Protein AF-A0A9P9JV56-F1 (afdb_monomer_lite)

Radius of gyration: 34.18 Å; chains: 1; bounding box: 99×100×94 Å

Organism: Fusarium solani (NCBI:txid169388)

Foldseek 3Di:
DDDDDDDDDDDDDDDDDDDDPPPPPPPDPPDDDPDDDPDPPDFKKWFAPPDQDQDQDQDDPPRDRDSPPPDGRMAGVQLVLLQLVQFDPEDPPDPFHFDPCPVVPPFPADPRKTKFQGDGPHNHYDDPVDDSAFKIKIHDPVCSVGIWMWGQDPPADQDPVRGGDTDTIDMGGGDPPDPPPPDPPDDPDDDDDDDDDDDDDDDDDDDDD

Secondary structure (DSSP, 8-state):
-----PPP----PPP------------------SSS----SSS-EEESSSS--------STT------TT--SEEEHHHHHHHHHTPPPP-SSSSSEE---TT----SSPSSPEEEE--TT--SPP-TTS---SEEEEEETTEEEEEEEEEE-SSSPBPTTSPBPEEEPEEE----TT-------------------------------

Structure (mmCIF, N/CA/C/O backbone):
data_AF-A0A9P9JV56-F1
#
_entry.id   AF-A0A9P9JV56-F1
#
loop_
_atom_site.group_PDB
_atom_site.id
_atom_site.type_symbol
_atom_site.label_atom_id
_atom_site.label_alt_id
_atom_site.label_comp_id
_atom_site.label_asym_id
_atom_site.label_entity_id
_atom_site.label_seq_id
_atom_site.pdbx_PDB_ins_code
_atom_site.Cartn_x
_atom_site.Cartn_y
_atom_site.Cartn_z
_atom_site.occupancy
_atom_site.B_iso_or_equiv
_atom_site.auth_seq_id
_atom_site.auth_comp_id
_atom_site.auth_asym_id
_atom_site.auth_atom_id
_atom_site.pdbx_PDB_model_num
ATOM 1 N N . MET A 1 1 ? -74.970 12.045 -37.339 1.00 51.75 1 MET A N 1
ATOM 2 C CA . MET A 1 1 ? -74.258 13.108 -36.599 1.00 51.75 1 MET A CA 1
ATOM 3 C C . MET A 1 1 ? -74.270 12.727 -35.131 1.00 51.75 1 MET A C 1
ATOM 5 O O . MET A 1 1 ? -75.333 12.754 -34.529 1.00 51.75 1 MET A O 1
ATOM 9 N N . ALA A 1 2 ? -73.138 12.266 -34.605 1.00 52.50 2 ALA A N 1
ATOM 10 C CA . ALA A 1 2 ? -72.971 11.893 -33.200 1.00 52.50 2 ALA A CA 1
ATOM 11 C C . ALA A 1 2 ? -71.979 12.877 -32.555 1.00 52.50 2 ALA A C 1
ATOM 13 O O . ALA A 1 2 ? -71.014 13.242 -33.231 1.00 52.50 2 ALA A O 1
ATOM 14 N N . PRO A 1 3 ? -72.210 13.344 -31.316 1.00 63.44 3 PRO A N 1
ATOM 15 C CA . PRO A 1 3 ? -71.320 14.302 -30.681 1.00 63.44 3 PRO A CA 1
ATOM 16 C C . PRO A 1 3 ? -70.018 13.644 -30.206 1.00 63.44 3 PRO A C 1
ATOM 18 O O . PRO A 1 3 ? -70.003 12.545 -29.653 1.00 63.44 3 PRO A O 1
ATOM 21 N N . GLU A 1 4 ? -68.934 14.366 -30.463 1.00 53.78 4 GLU A N 1
ATOM 22 C CA . GLU A 1 4 ? -67.541 14.071 -30.146 1.00 53.78 4 GLU A CA 1
ATOM 23 C C . GLU A 1 4 ? -67.324 14.093 -28.620 1.00 53.78 4 GLU A C 1
ATOM 25 O O . GLU A 1 4 ? -67.631 15.079 -27.948 1.00 53.78 4 GLU A O 1
ATOM 30 N N . ALA A 1 5 ? -66.843 12.984 -28.053 1.00 56.84 5 ALA A N 1
ATOM 31 C CA . ALA A 1 5 ? -66.604 12.849 -26.619 1.00 56.84 5 ALA A CA 1
ATOM 32 C C . ALA A 1 5 ? -65.197 13.347 -26.251 1.00 56.84 5 ALA A C 1
ATOM 34 O O . ALA A 1 5 ? -64.190 12.734 -26.602 1.00 56.84 5 ALA A O 1
ATOM 35 N N . THR A 1 6 ? -65.130 14.448 -25.506 1.00 68.31 6 THR A N 1
ATOM 36 C CA . THR A 1 6 ? -63.896 14.998 -24.930 1.00 68.31 6 THR A CA 1
ATOM 37 C C . THR A 1 6 ? -63.352 14.069 -23.834 1.00 68.31 6 THR A C 1
ATOM 39 O O . THR A 1 6 ? -64.083 13.781 -22.883 1.00 68.31 6 THR A O 1
ATOM 42 N N . PRO A 1 7 ? -62.084 13.614 -23.872 1.00 61.16 7 PRO A N 1
ATOM 43 C CA . PRO A 1 7 ? -61.536 12.830 -22.771 1.00 61.16 7 PRO A CA 1
ATOM 44 C C . PRO A 1 7 ? -61.226 13.708 -21.549 1.00 61.16 7 PRO A C 1
ATOM 46 O O . PRO A 1 7 ? -60.588 14.760 -21.639 1.00 61.16 7 PRO A O 1
ATOM 49 N N . ALA A 1 8 ? -61.675 13.234 -20.386 1.00 53.62 8 ALA A N 1
ATOM 50 C CA . ALA A 1 8 ? -61.454 13.834 -19.079 1.00 53.62 8 ALA A CA 1
ATOM 51 C C . ALA A 1 8 ? -59.960 13.851 -18.701 1.00 53.62 8 ALA A C 1
ATOM 53 O O . ALA A 1 8 ? -59.271 12.831 -18.753 1.00 53.62 8 ALA A O 1
ATOM 54 N N . ARG A 1 9 ? -59.458 15.017 -18.275 1.00 51.50 9 ARG A N 1
ATOM 55 C CA . ARG A 1 9 ? -58.117 15.171 -17.693 1.00 51.50 9 ARG A CA 1
ATOM 56 C C . ARG A 1 9 ? -58.124 14.683 -16.243 1.00 51.50 9 ARG A C 1
ATOM 58 O O . ARG A 1 9 ? -58.648 15.362 -15.365 1.00 51.50 9 ARG A O 1
ATOM 65 N N . PHE A 1 10 ? -57.500 13.538 -15.988 1.00 49.00 10 PHE A N 1
ATOM 66 C CA . PHE A 1 10 ? -57.166 13.093 -14.637 1.00 49.00 10 PHE A CA 1
ATOM 67 C C . PHE A 1 10 ? -55.923 13.845 -14.145 1.00 49.00 10 PHE A C 1
ATOM 69 O O . PHE A 1 10 ? -54.816 13.623 -14.634 1.00 49.00 10 PHE A O 1
ATOM 76 N N . TYR A 1 11 ? -56.100 14.743 -13.176 1.00 48.28 11 TYR A N 1
ATOM 77 C CA . TYR A 1 11 ? -54.985 15.308 -12.421 1.00 48.28 11 TYR A CA 1
ATOM 78 C C . TYR A 1 11 ? -54.566 14.302 -11.347 1.00 48.28 11 TYR A C 1
ATOM 80 O O . TYR A 1 11 ? -55.242 14.138 -10.334 1.00 48.28 11 TYR A O 1
ATOM 88 N N . VAL A 1 12 ? -53.447 13.617 -11.578 1.00 51.69 12 VAL A N 1
ATOM 89 C CA . VAL A 1 12 ? -52.761 12.836 -10.545 1.00 51.69 12 VAL A CA 1
ATOM 90 C C . VAL A 1 12 ? -52.098 13.828 -9.590 1.00 51.69 12 VAL A C 1
ATOM 92 O O . VAL A 1 12 ? -51.187 14.559 -9.978 1.00 51.69 12 VAL A O 1
ATOM 95 N N . GLN A 1 13 ? -52.577 13.881 -8.348 1.00 54.94 13 GLN A N 1
ATOM 96 C CA . GLN A 1 13 ? -51.884 14.586 -7.271 1.00 54.94 13 GLN A CA 1
ATOM 97 C C . GLN A 1 13 ? -50.527 13.904 -7.025 1.00 54.94 13 GLN A C 1
ATOM 99 O O . GLN A 1 13 ? -50.484 12.675 -6.922 1.00 54.94 13 GLN A O 1
ATOM 104 N N . PRO A 1 14 ? -49.409 14.643 -6.918 1.00 54.16 14 PRO A N 1
ATOM 105 C CA . PRO A 1 14 ? -48.157 14.043 -6.492 1.00 54.16 14 PRO A CA 1
ATOM 106 C C . PRO A 1 14 ? -48.260 13.616 -5.024 1.00 54.16 14 PRO A C 1
ATOM 108 O O . PRO A 1 14 ? -48.683 14.387 -4.162 1.00 54.16 14 PRO A O 1
ATOM 111 N N . ALA A 1 15 ? -47.859 12.375 -4.755 1.00 48.59 15 ALA A N 1
ATOM 112 C CA . ALA A 1 15 ? -47.743 11.829 -3.414 1.00 48.59 15 ALA A CA 1
ATOM 113 C C . ALA A 1 15 ? -46.782 12.685 -2.573 1.00 48.59 15 ALA A C 1
ATOM 115 O O . ALA A 1 15 ? -45.621 12.888 -2.933 1.00 48.59 15 ALA A O 1
ATOM 116 N N . VAL A 1 16 ? -47.287 13.180 -1.445 1.00 50.53 16 VAL A N 1
ATOM 117 C CA . VAL A 1 16 ? -46.504 13.840 -0.401 1.00 50.53 16 VAL A CA 1
ATOM 118 C C . VAL A 1 16 ? -45.564 12.795 0.202 1.00 50.53 16 VAL A C 1
ATOM 120 O O . VAL A 1 16 ? -46.011 11.816 0.796 1.00 50.53 16 VAL A O 1
ATOM 123 N N . ALA A 1 17 ? -44.258 12.974 0.007 1.00 53.31 17 ALA A N 1
ATOM 124 C CA . ALA A 1 17 ? -43.246 12.148 0.653 1.00 53.31 17 ALA A CA 1
ATOM 125 C C . ALA A 1 17 ? -43.284 12.376 2.178 1.00 53.31 17 ALA A C 1
ATOM 127 O O . ALA A 1 17 ? -43.410 13.526 2.606 1.00 53.31 17 ALA A O 1
ATOM 128 N N . PRO A 1 18 ? -43.156 11.329 3.013 1.00 52.12 18 PRO A N 1
ATOM 129 C CA . PRO A 1 18 ? -43.047 11.514 4.451 1.00 52.12 18 PRO A CA 1
ATOM 130 C C . PRO A 1 18 ? -41.735 12.229 4.788 1.00 52.12 18 PRO A C 1
ATOM 132 O O . PRO A 1 18 ? -40.662 11.855 4.307 1.00 52.12 18 PRO A O 1
ATOM 135 N N . GLU A 1 19 ? -41.841 13.267 5.618 1.00 40.19 19 GLU A N 1
ATOM 136 C CA . GLU A 1 19 ? -40.703 13.979 6.182 1.00 40.19 19 GLU A CA 1
ATOM 137 C C . GLU A 1 19 ? -39.751 12.991 6.862 1.00 40.19 19 GLU A C 1
ATOM 139 O O . GLU A 1 19 ? -40.081 12.343 7.856 1.00 40.19 19 GLU A O 1
ATOM 144 N N . ALA A 1 20 ? -38.540 12.876 6.321 1.00 42.91 20 ALA A N 1
ATOM 145 C CA . ALA A 1 20 ? -37.450 12.225 7.015 1.00 42.91 20 ALA A CA 1
ATOM 146 C C . ALA A 1 20 ? -37.068 13.106 8.208 1.00 42.91 20 ALA A C 1
ATOM 148 O O . ALA A 1 20 ? -36.431 14.150 8.050 1.00 42.91 20 ALA A O 1
ATOM 149 N N . THR A 1 21 ? -37.462 12.671 9.402 1.00 42.16 21 THR A N 1
ATOM 150 C CA . THR A 1 21 ? -37.018 13.195 10.690 1.00 42.16 21 THR A CA 1
ATOM 151 C C . THR A 1 21 ? -35.490 13.214 10.727 1.00 42.16 21 THR A C 1
ATOM 153 O O . THR A 1 21 ? -34.830 12.225 11.044 1.00 42.16 21 THR A O 1
ATOM 156 N N . LEU A 1 22 ? -34.908 14.361 10.375 1.00 38.62 22 LEU A N 1
ATOM 157 C CA . LEU A 1 22 ? -33.497 14.669 10.553 1.00 38.62 22 LEU A CA 1
ATOM 158 C C . LEU A 1 22 ? -33.239 14.761 12.056 1.00 38.62 22 LEU A C 1
ATOM 160 O O . LEU A 1 22 ? -33.300 15.835 12.658 1.00 38.62 22 LEU A O 1
ATOM 164 N N . ALA A 1 23 ? -32.932 13.616 12.666 1.00 38.09 23 ALA A N 1
ATOM 165 C CA . ALA A 1 23 ? -32.245 13.563 13.941 1.00 38.09 23 ALA A CA 1
ATOM 166 C C . ALA A 1 23 ? -30.922 14.319 13.768 1.00 38.09 23 ALA A C 1
ATOM 168 O O . ALA A 1 23 ? -29.924 13.800 13.264 1.00 38.09 23 ALA A O 1
ATOM 169 N N . ARG A 1 24 ? -30.940 15.602 14.137 1.00 37.81 24 ARG A N 1
ATOM 170 C CA . ARG A 1 24 ? -29.756 16.438 14.281 1.00 37.81 24 ARG A CA 1
ATOM 171 C C . ARG A 1 24 ? -28.913 15.820 15.391 1.00 37.81 24 ARG A C 1
ATOM 173 O O . ARG A 1 24 ? -29.037 16.198 16.552 1.00 37.81 24 ARG A O 1
ATOM 180 N N . PHE A 1 25 ? -28.037 14.884 15.035 1.00 32.31 25 PHE A N 1
ATOM 181 C CA . PHE A 1 25 ? -26.903 14.527 15.874 1.00 32.31 25 PHE A CA 1
ATOM 182 C C . PHE A 1 25 ? -26.006 15.757 15.962 1.00 32.31 25 PHE A C 1
ATOM 184 O O . PHE A 1 25 ? -25.124 16.004 15.139 1.00 32.31 25 PHE A O 1
ATOM 191 N N . ARG A 1 26 ? -26.285 16.573 16.975 1.00 35.53 26 ARG A N 1
ATOM 192 C CA . ARG A 1 26 ? -25.407 17.625 17.458 1.00 35.53 26 ARG A CA 1
ATOM 193 C C . ARG A 1 26 ? -24.223 16.912 18.108 1.00 35.53 26 ARG A C 1
ATOM 195 O O . ARG A 1 26 ? -24.195 16.718 19.318 1.00 35.53 26 ARG A O 1
ATOM 202 N N . VAL A 1 27 ? -23.276 16.452 17.290 1.00 35.53 27 VAL A N 1
ATOM 203 C CA . VAL A 1 27 ? -21.977 15.990 17.781 1.00 35.53 27 VAL A CA 1
ATOM 204 C C . VAL A 1 27 ? -21.332 17.207 18.427 1.00 35.53 27 VAL A C 1
ATOM 206 O O . VAL A 1 27 ? -20.908 18.138 17.742 1.00 35.53 27 VAL A O 1
ATOM 209 N N . GLN A 1 28 ? -21.355 17.248 19.757 1.00 30.75 28 GLN A N 1
ATOM 210 C CA . GLN A 1 28 ? -20.638 18.264 20.505 1.00 30.75 28 GLN A CA 1
ATOM 211 C C . GLN A 1 28 ? -19.148 18.152 20.152 1.00 30.75 28 GLN A C 1
ATOM 213 O O . GLN A 1 28 ? -18.588 17.056 20.251 1.00 30.75 28 GLN A O 1
ATOM 218 N N . PRO A 1 29 ? -18.469 19.240 19.753 1.00 38.59 29 PRO A N 1
ATOM 219 C CA . PRO A 1 29 ? -17.020 19.246 19.734 1.00 38.59 29 PRO A CA 1
ATOM 220 C C . PRO A 1 29 ? -16.548 19.324 21.187 1.00 38.59 29 PRO A C 1
ATOM 222 O O . PRO A 1 29 ? -16.427 20.414 21.746 1.00 38.59 29 PRO A O 1
ATOM 225 N N . VAL A 1 30 ? -16.305 18.174 21.821 1.00 40.16 30 VAL A N 1
ATOM 226 C CA . VAL A 1 30 ? -15.588 18.170 23.099 1.00 40.16 30 VAL A CA 1
ATOM 227 C C . VAL A 1 30 ? -14.165 18.643 22.825 1.00 40.16 30 VAL A C 1
ATOM 229 O O . VAL A 1 30 ? -13.421 18.113 21.998 1.00 40.16 30 VAL A O 1
ATOM 232 N N . LEU A 1 31 ? -13.871 19.757 23.473 1.00 36.97 31 LEU A N 1
ATOM 233 C CA . LEU A 1 31 ? -12.733 20.621 23.281 1.00 36.97 31 LEU A CA 1
ATOM 234 C C . LEU A 1 31 ? -11.456 19.983 23.855 1.00 36.97 31 LEU A C 1
ATOM 236 O O . LEU A 1 31 ? -11.426 19.590 25.011 1.00 36.97 31 LEU A O 1
ATOM 240 N N . ARG A 1 32 ? -10.383 20.053 23.059 1.00 42.09 32 ARG A N 1
ATOM 241 C CA . ARG A 1 32 ? -8.984 20.286 23.467 1.00 42.09 32 ARG A CA 1
ATOM 242 C C . ARG A 1 32 ? -8.372 19.368 24.534 1.00 42.09 32 ARG A C 1
ATOM 244 O O . ARG A 1 32 ? -8.426 19.659 25.722 1.00 42.09 32 ARG A O 1
ATOM 251 N N . GLU A 1 33 ? -7.487 18.494 24.063 1.00 38.97 33 GLU A N 1
ATOM 252 C CA . GLU A 1 33 ? -6.254 18.196 24.794 1.00 38.97 33 GLU A CA 1
ATOM 253 C C . GLU A 1 33 ? -5.095 19.029 24.233 1.00 38.97 33 GLU A C 1
ATOM 255 O O . GLU A 1 33 ? -4.748 18.997 23.047 1.00 38.97 33 GLU A O 1
ATOM 260 N N . ARG A 1 34 ? -4.529 19.846 25.123 1.00 41.75 34 ARG A N 1
ATOM 261 C CA . ARG A 1 34 ? -3.253 20.536 24.954 1.00 41.75 34 ARG A CA 1
ATOM 262 C C . ARG A 1 34 ? -2.150 19.484 24.749 1.00 41.75 34 ARG A C 1
ATOM 264 O O . ARG A 1 34 ? -2.104 18.502 25.472 1.00 41.75 34 ARG A O 1
ATOM 271 N N . LEU A 1 35 ? -1.235 19.761 23.814 1.00 40.62 35 LEU A N 1
ATOM 272 C CA . LEU A 1 35 ? 0.001 19.010 23.514 1.00 40.62 35 LEU A CA 1
ATOM 273 C C . LEU A 1 35 ? -0.146 17.709 22.682 1.00 40.62 35 LEU A C 1
ATOM 275 O O . LEU A 1 35 ? 0.332 16.643 23.038 1.00 40.62 35 LEU A O 1
ATOM 279 N N . GLY A 1 36 ? -0.644 17.845 21.450 1.00 44.69 36 GLY A N 1
ATOM 280 C CA . GLY A 1 36 ? 0.201 17.499 20.294 1.00 44.69 36 GLY A CA 1
ATOM 281 C C . GLY A 1 36 ? 0.300 16.050 19.792 1.00 44.69 36 GLY A C 1
ATOM 282 O O . GLY A 1 36 ? 1.181 15.799 18.971 1.00 44.69 36 GLY A O 1
ATOM 283 N N . VAL A 1 37 ? -0.584 15.118 20.162 1.00 46.34 37 VAL A N 1
ATOM 284 C CA . VAL A 1 37 ? -0.729 13.835 19.438 1.00 46.34 37 VAL A CA 1
ATOM 285 C C . VAL A 1 37 ? -2.208 13.482 19.307 1.00 46.34 37 VAL A C 1
ATOM 287 O O . VAL A 1 37 ? -2.784 12.835 20.174 1.00 46.34 37 VAL A O 1
ATOM 290 N N . VAL A 1 38 ? -2.837 13.883 18.197 1.00 48.88 38 VAL A N 1
ATOM 291 C CA . VAL A 1 38 ? -4.170 13.378 17.833 1.00 48.88 38 VAL A CA 1
ATOM 292 C C . VAL A 1 38 ? -4.014 11.896 17.513 1.00 48.88 38 VAL A C 1
ATOM 294 O O . VAL A 1 38 ? -3.566 11.532 16.420 1.00 48.88 38 VAL A O 1
ATOM 297 N N . ARG A 1 39 ? -4.321 11.031 18.485 1.00 49.19 39 ARG A N 1
ATOM 298 C CA . ARG A 1 39 ? -4.382 9.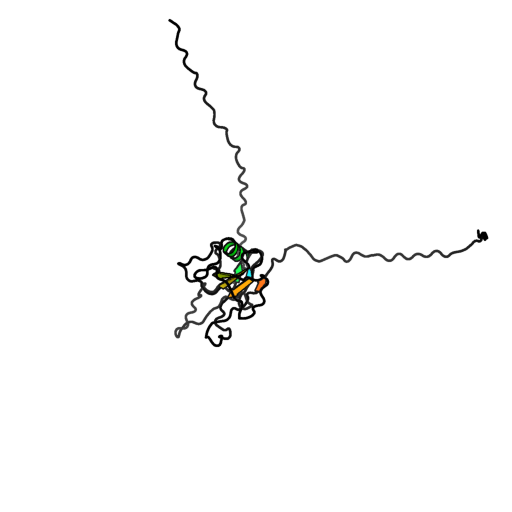595 18.231 1.00 49.19 39 ARG A CA 1
ATOM 299 C C . ARG A 1 39 ? -5.507 9.329 17.227 1.00 49.19 39 ARG A C 1
ATOM 301 O O . ARG A 1 39 ? -6.567 9.951 17.311 1.00 49.19 39 ARG A O 1
ATOM 308 N N . PRO A 1 40 ? -5.287 8.441 16.251 1.00 49.22 40 PRO A N 1
ATOM 309 C CA . PRO A 1 40 ? -6.329 8.046 15.323 1.00 49.22 40 PRO A CA 1
ATOM 310 C C . PRO A 1 40 ? -7.553 7.496 16.077 1.00 49.22 40 PRO A C 1
ATOM 312 O O . PRO A 1 40 ? -7.479 6.431 16.670 1.00 49.22 40 PRO A O 1
ATOM 315 N N . ILE A 1 41 ? -8.691 8.194 16.002 1.00 53.78 41 ILE A N 1
ATOM 316 C CA . ILE A 1 41 ? -10.014 7.773 16.527 1.00 53.78 41 ILE A CA 1
ATOM 317 C C . ILE A 1 41 ? -10.632 6.606 15.728 1.00 53.78 41 ILE A C 1
ATOM 319 O O . ILE A 1 41 ? -11.802 6.270 15.884 1.00 53.78 41 ILE A O 1
ATOM 323 N N . HIS A 1 42 ? -9.865 6.002 14.820 1.00 53.84 42 HIS A N 1
ATOM 324 C CA . HIS A 1 42 ? -10.325 4.921 13.960 1.00 53.84 42 HIS A CA 1
ATOM 325 C C . HIS A 1 42 ? -9.543 3.642 14.229 1.00 53.84 42 HIS A C 1
ATOM 327 O O . HIS A 1 42 ? -8.337 3.714 14.469 1.00 53.84 42 HIS A O 1
ATOM 333 N N . PRO A 1 43 ? -10.212 2.482 14.117 1.00 76.06 43 PRO A N 1
ATOM 334 C CA . PRO A 1 43 ? -9.816 1.281 14.833 1.00 76.06 43 PRO A CA 1
ATOM 335 C C . PRO A 1 43 ? -8.434 0.740 14.451 1.00 76.06 43 PRO A C 1
ATOM 337 O O . PRO A 1 43 ? -7.727 0.257 15.318 1.00 76.06 43 PRO A O 1
ATOM 340 N N . THR A 1 44 ? -7.998 0.829 13.192 1.00 89.06 44 THR A N 1
ATOM 341 C CA . THR A 1 44 ? -6.788 0.115 12.745 1.00 89.06 44 THR A CA 1
ATOM 342 C C . THR A 1 44 ? -5.856 0.965 11.885 1.00 89.06 44 THR A C 1
ATOM 344 O O . THR A 1 44 ? -6.287 1.737 11.014 1.00 89.06 44 THR A O 1
ATOM 347 N N . TYR A 1 45 ? -4.549 0.836 12.117 1.00 91.69 45 TYR A N 1
ATOM 348 C CA . TYR A 1 45 ? -3.521 1.632 11.442 1.00 91.69 45 TYR A CA 1
ATOM 349 C C . TYR A 1 45 ? -2.167 0.918 11.380 1.00 91.69 45 TYR A C 1
ATOM 351 O O . TYR A 1 45 ? -1.908 -0.027 12.112 1.00 91.69 45 TYR A O 1
ATOM 359 N N . PHE A 1 46 ? -1.298 1.392 10.491 1.00 92.06 46 PHE A N 1
ATOM 360 C CA . PHE A 1 46 ? 0.095 0.972 10.373 1.00 92.06 46 PHE A CA 1
ATOM 361 C C . PHE A 1 46 ? 1.017 2.057 10.917 1.00 92.06 46 PHE A C 1
ATOM 363 O O . PHE A 1 46 ? 0.750 3.233 10.662 1.00 92.06 46 PHE A O 1
ATOM 370 N N . THR A 1 47 ? 2.110 1.685 11.584 1.00 90.62 47 THR A N 1
ATOM 371 C CA . THR A 1 47 ? 3.217 2.593 11.926 1.00 90.62 47 THR A CA 1
ATOM 372 C C . THR A 1 47 ? 4.513 2.191 11.231 1.00 90.62 47 THR A C 1
ATOM 374 O O . THR A 1 47 ? 4.773 1.018 10.962 1.00 90.62 47 THR A O 1
ATOM 377 N N . PHE A 1 48 ? 5.339 3.188 10.939 1.00 83.69 48 PHE A N 1
ATOM 378 C CA . PHE A 1 48 ? 6.638 3.058 10.288 1.00 83.69 48 PHE A CA 1
ATOM 379 C C . PHE A 1 48 ? 7.654 3.735 11.213 1.00 83.69 48 PHE A C 1
ATOM 381 O O . PHE A 1 48 ? 7.384 4.834 11.690 1.00 83.69 48 PHE A O 1
ATOM 388 N N . ASP A 1 49 ? 8.766 3.063 11.516 1.00 73.25 49 ASP A N 1
ATOM 389 C CA . ASP A 1 49 ? 9.790 3.473 12.501 1.00 73.25 49 ASP A CA 1
ATOM 390 C C . ASP A 1 49 ? 9.448 3.237 13.994 1.00 73.25 49 ASP A C 1
ATOM 392 O O . ASP A 1 49 ? 10.099 3.789 14.878 1.00 73.25 49 ASP A O 1
ATOM 396 N N . GLY A 1 50 ? 8.438 2.415 14.313 1.00 54.00 50 GLY A N 1
ATOM 397 C CA . GLY A 1 50 ? 8.163 1.961 15.692 1.00 54.00 50 GLY A CA 1
ATOM 398 C C . GLY A 1 50 ? 7.698 3.048 16.677 1.00 54.00 50 GLY A C 1
ATOM 399 O O . GLY A 1 50 ? 7.407 2.753 17.832 1.00 54.00 50 GLY A O 1
ATOM 400 N N . ARG A 1 51 ? 7.586 4.305 16.238 1.00 47.62 51 ARG A N 1
ATOM 401 C CA . ARG A 1 51 ? 7.057 5.431 17.016 1.00 47.62 51 ARG A CA 1
ATOM 402 C C . ARG A 1 51 ? 6.135 6.256 16.113 1.00 47.62 51 ARG A C 1
ATOM 404 O O . ARG A 1 51 ? 6.549 6.577 14.999 1.00 47.62 51 ARG A O 1
ATOM 411 N N . PRO A 1 52 ? 4.927 6.662 16.550 1.00 44.53 52 PRO A N 1
ATOM 412 C CA . PRO A 1 52 ? 4.164 7.712 15.875 1.00 44.53 52 PRO A CA 1
ATOM 413 C C . PRO A 1 52 ? 4.899 9.049 16.071 1.00 44.53 52 PRO A C 1
ATOM 415 O O . PRO A 1 52 ? 4.515 9.884 16.880 1.00 44.53 52 PRO A O 1
ATOM 418 N N . HIS A 1 53 ? 6.037 9.220 15.400 1.00 40.59 53 HIS A N 1
ATOM 419 C CA . HIS A 1 53 ? 6.923 10.355 15.604 1.00 40.59 53 HIS A CA 1
ATOM 420 C C . HIS A 1 53 ? 6.644 11.426 14.553 1.00 40.59 53 HIS A C 1
ATOM 422 O O . HIS A 1 53 ? 6.581 11.147 13.355 1.00 40.59 53 HIS A O 1
ATOM 428 N N . ILE A 1 54 ? 6.521 12.673 14.994 1.00 43.78 54 ILE A N 1
ATOM 429 C CA . ILE A 1 54 ? 6.680 13.843 14.134 1.00 43.78 54 ILE A CA 1
ATOM 430 C C . ILE A 1 54 ? 8.181 13.923 13.841 1.00 43.78 54 ILE A C 1
ATOM 432 O O . ILE A 1 54 ? 8.971 14.233 14.732 1.00 43.78 54 ILE A O 1
ATOM 436 N N . SER A 1 55 ? 8.634 13.565 12.639 1.00 42.72 55 SER A N 1
ATOM 437 C CA . SER A 1 55 ? 10.058 13.689 12.315 1.00 42.72 55 SER A CA 1
ATOM 438 C C . SER A 1 55 ? 10.405 15.163 12.070 1.00 42.72 55 SER A C 1
ATOM 440 O O . SER A 1 55 ? 10.239 15.677 10.961 1.00 42.72 55 SER A O 1
ATOM 442 N N . LEU A 1 56 ? 10.903 15.853 13.098 1.00 43.38 56 LEU A N 1
ATOM 443 C CA . LEU A 1 56 ? 11.599 17.129 12.940 1.00 43.38 56 LEU A CA 1
ATOM 444 C C . LEU A 1 56 ? 12.991 16.840 12.367 1.00 43.38 56 LEU A C 1
ATOM 446 O O . LEU A 1 56 ? 13.935 16.548 13.096 1.00 43.38 56 LEU A O 1
ATOM 450 N N . ARG A 1 57 ? 13.138 16.884 11.040 1.00 43.28 57 ARG A N 1
ATOM 451 C CA . ARG A 1 57 ? 14.472 16.891 10.426 1.00 43.28 57 ARG A CA 1
ATOM 452 C C . ARG A 1 57 ? 15.047 18.304 10.497 1.00 43.28 57 ARG A C 1
ATOM 454 O O . ARG A 1 57 ? 14.450 19.230 9.955 1.00 43.28 57 ARG A O 1
ATOM 461 N N . ARG A 1 58 ? 16.234 18.454 11.098 1.00 38.94 58 ARG A N 1
ATOM 462 C CA . ARG A 1 58 ? 17.089 19.641 10.919 1.00 38.94 58 ARG A CA 1
ATOM 463 C C . ARG A 1 58 ? 17.336 19.813 9.422 1.00 38.94 58 ARG A C 1
ATOM 465 O O . ARG A 1 58 ? 17.962 18.952 8.803 1.00 38.94 58 ARG A O 1
ATOM 472 N N . SER A 1 59 ? 16.853 20.900 8.834 1.00 46.28 59 SER A N 1
ATOM 473 C CA . SER A 1 59 ? 17.290 21.305 7.506 1.00 46.28 59 SER A CA 1
ATOM 474 C C . SER A 1 59 ? 18.188 22.531 7.622 1.00 46.28 59 SER A C 1
ATOM 476 O O . SER A 1 59 ? 17.844 23.494 8.301 1.00 46.28 59 SER A O 1
ATOM 478 N N . ASN A 1 60 ? 19.313 22.446 6.901 1.00 49.06 60 ASN A N 1
ATOM 479 C CA . ASN A 1 60 ? 20.252 23.494 6.492 1.00 49.06 60 ASN A CA 1
ATOM 480 C C . ASN A 1 60 ? 20.903 24.399 7.568 1.00 49.06 60 ASN A C 1
ATOM 482 O O . ASN A 1 60 ? 20.458 24.527 8.703 1.00 49.06 60 ASN A O 1
ATOM 486 N N . ARG A 1 61 ? 22.028 25.016 7.164 1.00 52.09 61 ARG A N 1
ATOM 487 C CA . ARG A 1 61 ? 22.990 25.822 7.952 1.00 52.09 61 ARG A CA 1
ATOM 488 C C . ARG A 1 61 ? 22.387 27.044 8.685 1.00 52.09 61 ARG A C 1
ATOM 490 O O . ARG A 1 61 ? 23.116 27.771 9.338 1.00 52.09 61 ARG A O 1
ATOM 497 N N . PHE A 1 62 ? 21.071 27.248 8.582 1.00 54.22 62 PHE A N 1
ATOM 498 C CA . PHE A 1 62 ? 20.315 28.390 9.107 1.00 54.22 62 PHE A CA 1
ATOM 499 C C . PHE A 1 62 ? 19.310 28.019 10.211 1.00 54.22 62 PHE A C 1
ATOM 501 O O . PHE A 1 62 ? 18.496 28.852 10.595 1.00 54.22 62 PHE A O 1
ATOM 508 N N . GLY A 1 63 ? 19.305 26.772 10.698 1.00 47.47 63 GLY A N 1
ATOM 509 C CA . GLY A 1 63 ? 18.583 26.402 11.924 1.00 47.47 63 GLY A CA 1
ATOM 510 C C . GLY A 1 63 ? 17.050 26.511 11.885 1.00 47.47 63 GLY A C 1
ATOM 511 O O . GLY A 1 63 ? 16.417 26.376 12.928 1.00 47.47 63 GLY A O 1
ATOM 512 N N . ARG A 1 64 ? 16.419 26.726 10.720 1.00 44.81 64 ARG A N 1
ATOM 513 C CA . ARG A 1 64 ? 14.951 26.771 10.622 1.00 44.81 64 ARG A CA 1
ATOM 514 C C . ARG A 1 64 ? 14.366 25.361 10.645 1.00 44.81 64 ARG A C 1
ATOM 516 O O . ARG A 1 64 ? 14.567 24.575 9.720 1.00 44.81 64 ARG A O 1
ATOM 523 N N . TYR A 1 65 ? 13.578 25.067 11.675 1.00 44.00 65 TYR A N 1
ATOM 524 C CA . TYR A 1 65 ? 12.729 23.880 11.723 1.00 44.00 65 TYR A CA 1
ATOM 525 C C . TYR A 1 65 ? 11.570 24.047 10.738 1.00 44.00 65 TYR A C 1
ATOM 527 O O . TYR A 1 65 ? 10.573 24.697 11.038 1.00 44.00 65 TYR A O 1
ATOM 535 N N . ILE A 1 66 ? 11.680 23.460 9.547 1.00 44.12 66 ILE A N 1
ATOM 536 C CA . ILE A 1 66 ? 10.516 23.310 8.673 1.00 44.12 66 ILE A CA 1
ATOM 537 C C . ILE A 1 66 ? 9.839 22.006 9.083 1.00 44.12 66 ILE A C 1
ATOM 539 O O . ILE A 1 66 ? 10.328 20.922 8.755 1.00 44.12 66 ILE A O 1
ATOM 543 N N . ALA A 1 67 ? 8.712 22.093 9.790 1.00 39.19 67 ALA A N 1
ATOM 544 C CA . ALA A 1 67 ? 7.820 20.955 9.973 1.00 39.19 67 ALA A CA 1
ATOM 545 C C . ALA A 1 67 ? 7.316 20.516 8.588 1.00 39.19 67 ALA A C 1
ATOM 547 O O . ALA A 1 67 ? 6.310 21.006 8.074 1.00 39.19 67 ALA A O 1
ATOM 548 N N . ARG A 1 68 ? 8.041 19.613 7.918 1.00 43.78 68 ARG A N 1
ATOM 549 C CA . ARG A 1 68 ? 7.508 18.932 6.742 1.00 43.78 68 ARG A CA 1
ATOM 550 C C . ARG A 1 68 ? 6.484 17.931 7.248 1.00 43.78 68 ARG A C 1
ATOM 552 O O . ARG A 1 68 ? 6.805 16.775 7.491 1.00 43.78 68 ARG A O 1
ATOM 559 N N . TRP A 1 69 ? 5.226 18.353 7.272 1.00 39.44 69 TRP A N 1
ATOM 560 C CA . TRP A 1 69 ? 4.021 17.518 7.398 1.00 39.44 69 TRP A CA 1
ATOM 561 C C . TRP A 1 69 ? 3.903 16.400 6.328 1.00 39.44 69 TRP A C 1
ATOM 563 O O . TRP A 1 69 ? 2.852 15.786 6.165 1.00 39.44 69 TRP A O 1
ATOM 573 N N . ARG A 1 70 ? 4.966 16.147 5.550 1.00 50.69 70 ARG A N 1
ATOM 574 C CA . ARG A 1 70 ? 5.014 15.244 4.396 1.00 50.69 70 ARG A CA 1
ATOM 575 C C . ARG A 1 70 ? 5.389 13.806 4.742 1.00 50.69 70 ARG A C 1
ATOM 577 O O . ARG A 1 70 ? 5.155 12.933 3.912 1.00 50.69 70 ARG A O 1
ATOM 584 N N . ASP A 1 71 ? 5.905 13.540 5.936 1.00 63.03 71 ASP A N 1
ATOM 585 C CA . ASP A 1 71 ? 6.298 12.194 6.348 1.00 63.03 71 ASP A CA 1
ATOM 586 C C . ASP A 1 71 ? 5.370 11.686 7.453 1.00 63.03 71 ASP A C 1
ATOM 588 O O . ASP A 1 71 ? 5.729 11.665 8.625 1.00 63.03 71 ASP A O 1
ATOM 592 N N . LYS A 1 72 ? 4.144 11.286 7.089 1.00 67.88 72 LYS A N 1
ATOM 593 C CA . LYS A 1 72 ? 3.268 10.603 8.052 1.00 67.88 72 LYS A CA 1
ATOM 594 C C . LYS A 1 72 ? 3.931 9.293 8.479 1.00 67.88 72 LYS A C 1
ATOM 596 O O . LYS A 1 72 ? 4.097 8.392 7.667 1.00 67.88 72 LYS A O 1
ATOM 601 N N . THR A 1 73 ? 4.277 9.151 9.748 1.00 81.88 73 THR A N 1
ATOM 602 C CA . THR A 1 73 ? 4.827 7.902 10.309 1.00 81.88 73 THR A CA 1
ATOM 603 C C . THR A 1 73 ? 3.770 6.817 10.497 1.00 81.88 73 THR A C 1
ATOM 605 O O . THR A 1 73 ? 4.061 5.745 11.014 1.00 81.88 73 THR A O 1
ATOM 608 N N . TRP A 1 74 ? 2.540 7.062 10.044 1.00 88.06 74 TRP A N 1
ATOM 609 C CA . TRP A 1 74 ? 1.435 6.129 10.156 1.00 88.06 74 TRP A CA 1
ATOM 610 C C . TRP A 1 74 ? 0.420 6.276 9.014 1.00 88.06 74 TRP A C 1
ATOM 612 O O . TRP A 1 74 ? 0.330 7.323 8.361 1.00 88.06 74 TRP A O 1
ATOM 622 N N . ILE A 1 75 ? -0.352 5.214 8.761 1.00 90.88 75 ILE A N 1
ATOM 623 C CA . ILE A 1 75 ? -1.419 5.171 7.747 1.00 90.88 75 ILE A CA 1
ATOM 624 C C . ILE A 1 75 ? -2.616 4.388 8.295 1.00 90.88 75 ILE A C 1
ATOM 626 O O . ILE A 1 75 ? -2.453 3.269 8.763 1.00 90.88 75 ILE A O 1
ATOM 630 N N . TYR A 1 76 ? -3.831 4.935 8.187 1.00 92.19 76 TYR A N 1
ATOM 631 C CA . TYR A 1 76 ? -5.056 4.190 8.504 1.00 92.19 76 TYR A CA 1
ATOM 632 C C . TYR A 1 76 ? -5.206 2.953 7.620 1.00 92.19 76 TYR A C 1
ATOM 634 O O . TYR A 1 76 ? -5.213 3.077 6.392 1.00 92.19 76 TYR A O 1
ATOM 642 N N . ALA A 1 77 ? -5.443 1.787 8.220 1.00 93.88 77 ALA A N 1
ATOM 643 C CA . ALA A 1 77 ? -5.598 0.546 7.468 1.00 93.88 77 ALA A CA 1
ATOM 644 C C . ALA A 1 77 ? -6.807 0.594 6.523 1.00 93.88 77 ALA A C 1
ATOM 646 O O . ALA A 1 77 ? -6.726 0.092 5.407 1.00 93.88 77 ALA A O 1
ATOM 647 N N . ARG A 1 78 ? -7.890 1.298 6.893 1.00 94.31 78 ARG A N 1
ATOM 648 C CA . ARG A 1 78 ? -9.046 1.517 6.000 1.00 94.31 78 ARG A CA 1
ATOM 649 C C . ARG A 1 78 ? -8.690 2.215 4.682 1.00 94.31 78 ARG A C 1
ATOM 651 O O . ARG A 1 78 ? -9.261 1.896 3.647 1.00 94.31 78 ARG A O 1
ATOM 658 N N . HIS A 1 79 ? -7.738 3.149 4.704 1.00 94.94 79 HIS A N 1
ATOM 659 C CA . HIS A 1 79 ? -7.294 3.862 3.505 1.00 94.94 79 HIS A CA 1
ATOM 660 C C . HIS A 1 79 ? -6.462 2.947 2.610 1.00 94.94 79 HIS A C 1
ATOM 662 O O . HIS A 1 79 ? -6.615 2.979 1.393 1.00 94.94 79 HIS A O 1
ATOM 668 N N . VAL A 1 80 ? -5.622 2.105 3.217 1.00 96.75 80 VAL A N 1
ATOM 669 C CA . VAL A 1 80 ? -4.861 1.083 2.492 1.00 96.75 80 VAL A CA 1
ATOM 670 C C . VAL A 1 80 ? -5.815 0.086 1.847 1.00 96.75 80 VAL A C 1
ATOM 672 O O . VAL A 1 80 ? -5.737 -0.122 0.643 1.00 96.75 80 VAL A O 1
ATOM 675 N N . ARG A 1 81 ? -6.770 -0.447 2.620 1.00 96.69 81 ARG A N 1
ATOM 676 C CA . ARG A 1 81 ? -7.776 -1.399 2.142 1.00 96.69 81 ARG A CA 1
ATOM 677 C C . ARG A 1 81 ? -8.560 -0.846 0.956 1.00 96.69 81 ARG A C 1
ATOM 679 O O . ARG A 1 81 ? -8.699 -1.540 -0.038 1.00 96.69 81 ARG A O 1
ATOM 686 N N . ALA A 1 82 ? -9.008 0.409 1.021 1.00 96.69 82 ALA A N 1
ATOM 687 C CA . ALA A 1 82 ? -9.699 1.052 -0.097 1.00 96.69 82 ALA A CA 1
ATOM 688 C C . ALA A 1 82 ? -8.806 1.175 -1.347 1.00 96.69 82 ALA A C 1
ATOM 690 O O . ALA A 1 82 ? -9.250 0.880 -2.452 1.00 96.69 82 ALA A O 1
ATOM 691 N N . GLN A 1 83 ? -7.535 1.560 -1.190 1.00 97.62 83 GLN A N 1
ATOM 692 C CA . GLN A 1 83 ? -6.598 1.668 -2.317 1.00 97.62 83 GLN A CA 1
ATOM 693 C C . GLN A 1 83 ? -6.258 0.311 -2.948 1.00 97.62 83 GLN A C 1
ATOM 695 O O . GLN A 1 83 ? -6.113 0.238 -4.169 1.00 97.62 83 GLN A O 1
ATOM 700 N N . VAL A 1 84 ? -6.139 -0.739 -2.127 1.00 97.75 84 VAL A N 1
ATOM 701 C CA . VAL A 1 84 ? -5.914 -2.127 -2.560 1.00 97.75 84 VAL A CA 1
ATOM 702 C C . VAL A 1 84 ? -7.157 -2.683 -3.252 1.00 97.75 84 VAL A C 1
ATOM 704 O O . VAL A 1 84 ? -7.051 -3.206 -4.356 1.00 97.75 84 VAL A O 1
ATOM 707 N N . ALA A 1 85 ? -8.344 -2.494 -2.672 1.00 96.81 85 ALA A N 1
ATOM 708 C CA . ALA A 1 85 ? -9.606 -2.919 -3.274 1.00 96.81 85 ALA A CA 1
ATOM 709 C C . ALA A 1 85 ? -9.826 -2.276 -4.653 1.00 96.81 85 ALA A C 1
ATOM 711 O O . ALA A 1 85 ? -10.188 -2.969 -5.597 1.00 96.81 85 ALA A O 1
ATOM 712 N N . ASN A 1 86 ? -9.514 -0.983 -4.791 1.00 96.44 86 ASN A N 1
ATOM 713 C CA . ASN A 1 86 ? -9.676 -0.221 -6.033 1.00 96.44 86 ASN A CA 1
ATOM 714 C C . ASN A 1 86 ? -8.519 -0.381 -7.037 1.00 96.44 86 ASN A C 1
ATOM 716 O O . ASN A 1 86 ? -8.493 0.320 -8.048 1.00 96.44 86 ASN A O 1
ATOM 720 N N . ALA A 1 87 ? -7.519 -1.218 -6.759 1.00 95.50 87 ALA A N 1
ATOM 721 C CA . ALA A 1 87 ? -6.388 -1.400 -7.661 1.00 95.50 87 ALA A CA 1
ATOM 722 C C . ALA A 1 87 ? -6.826 -2.056 -8.991 1.00 95.50 87 ALA A C 1
ATOM 724 O O . ALA A 1 87 ? -7.619 -2.997 -8.969 1.00 95.50 87 ALA A O 1
ATOM 725 N N . PRO A 1 88 ? -6.333 -1.619 -10.164 1.00 95.00 88 PRO A N 1
ATOM 726 C CA . PRO A 1 88 ? -6.602 -2.343 -11.406 1.00 95.00 88 PRO A CA 1
ATOM 727 C C . PRO A 1 88 ? -5.871 -3.696 -11.406 1.00 95.00 88 PRO A C 1
ATOM 729 O O . PRO A 1 88 ? -5.064 -3.964 -10.521 1.00 95.00 88 PRO A O 1
ATOM 732 N N . THR A 1 89 ? -6.129 -4.552 -12.391 1.00 93.44 89 THR A N 1
ATOM 733 C CA . THR A 1 89 ? -5.375 -5.805 -12.570 1.00 93.44 89 THR A CA 1
ATOM 734 C C . THR A 1 89 ? -3.870 -5.518 -12.684 1.00 93.44 89 THR A C 1
ATOM 736 O O . THR A 1 89 ? -3.485 -4.528 -13.324 1.00 93.44 89 THR A O 1
ATOM 739 N N . PRO A 1 90 ? -2.994 -6.339 -12.073 1.00 92.94 90 PRO A N 1
ATOM 740 C CA . PRO A 1 90 ? -1.557 -6.134 -12.154 1.00 92.94 90 PRO A CA 1
ATOM 741 C C . PRO A 1 90 ? -1.054 -6.141 -13.596 1.00 92.94 90 PRO A C 1
ATOM 743 O O . PRO A 1 90 ? -1.487 -6.919 -14.442 1.00 92.94 90 PRO A O 1
ATOM 746 N N . SER A 1 91 ? -0.076 -5.281 -13.863 1.00 92.00 91 SER A N 1
ATOM 747 C CA . SER A 1 91 ? 0.580 -5.183 -15.159 1.00 92.00 91 SER A CA 1
ATOM 748 C C . SER A 1 91 ? 2.096 -5.310 -15.021 1.00 92.00 91 SER A C 1
ATOM 750 O O . SER A 1 91 ? 2.687 -5.150 -13.948 1.00 92.00 91 SER A O 1
ATOM 752 N N . ARG A 1 92 ? 2.775 -5.568 -16.140 1.00 89.50 92 ARG A N 1
ATOM 753 C CA . ARG A 1 92 ? 4.243 -5.644 -16.165 1.00 89.50 92 ARG A CA 1
ATOM 754 C C . ARG A 1 92 ? 4.907 -4.263 -16.035 1.00 89.50 92 ARG A C 1
ATOM 756 O O . ARG A 1 92 ? 5.986 -4.151 -15.433 1.00 89.50 92 ARG A O 1
ATOM 763 N N . THR A 1 93 ? 4.263 -3.229 -16.578 1.00 88.62 93 THR A N 1
ATOM 764 C CA . THR A 1 93 ? 4.844 -1.890 -16.788 1.00 88.62 93 THR A CA 1
ATOM 765 C C . THR A 1 93 ? 4.404 -0.879 -15.731 1.00 88.62 93 THR A C 1
ATOM 767 O O . THR A 1 93 ? 5.231 -0.128 -15.213 1.00 88.62 93 THR A O 1
ATOM 770 N N . TYR A 1 94 ? 3.124 -0.885 -15.367 1.00 92.50 94 TYR A N 1
ATOM 771 C CA . TYR A 1 94 ? 2.510 0.061 -14.435 1.00 92.50 94 TYR A CA 1
ATOM 772 C C . TYR A 1 94 ? 2.051 -0.635 -13.162 1.00 92.50 94 TYR A C 1
ATOM 774 O O . TYR A 1 94 ? 1.907 -1.850 -13.135 1.00 92.50 94 TYR A O 1
ATOM 782 N N . TYR A 1 95 ? 1.831 0.138 -12.101 1.00 95.00 95 TYR A N 1
ATOM 783 C CA . TYR A 1 95 ? 1.248 -0.405 -10.881 1.00 95.00 95 TYR A CA 1
ATOM 784 C C . TYR A 1 95 ? -0.230 -0.768 -11.082 1.00 95.00 95 TYR A C 1
ATOM 786 O O . TYR A 1 95 ? -0.919 -0.033 -11.792 1.00 95.00 95 TYR A O 1
ATOM 794 N N . PRO A 1 96 ? -0.713 -1.840 -10.428 1.00 96.00 96 PRO A N 1
ATOM 795 C CA . PRO A 1 96 ? 0.028 -2.786 -9.583 1.00 96.00 96 PRO A CA 1
ATOM 796 C C . PRO A 1 96 ? 1.024 -3.634 -10.366 1.00 96.00 96 PRO A C 1
ATOM 798 O O . PRO A 1 96 ? 0.808 -3.919 -11.537 1.00 96.00 96 PRO A O 1
ATOM 801 N N . ARG A 1 97 ? 2.123 -4.041 -9.725 1.00 95.06 97 ARG A N 1
ATOM 802 C CA . ARG A 1 97 ? 3.149 -4.893 -10.353 1.00 95.06 97 ARG A CA 1
ATOM 803 C C . ARG A 1 97 ? 3.430 -6.105 -9.495 1.00 95.06 97 ARG A C 1
ATOM 805 O O . ARG A 1 97 ? 3.413 -5.990 -8.273 1.00 95.06 97 ARG A O 1
ATOM 812 N N . TYR A 1 98 ? 3.811 -7.205 -10.133 1.00 96.56 98 TYR A N 1
ATOM 813 C CA . TYR A 1 98 ? 4.306 -8.381 -9.428 1.00 96.56 98 TYR A CA 1
ATOM 814 C C . TYR A 1 98 ? 5.522 -8.051 -8.559 1.00 96.56 98 TYR A C 1
ATOM 816 O O . TYR A 1 98 ? 6.550 -7.542 -9.025 1.00 96.56 98 TYR A O 1
ATOM 824 N N . PHE A 1 99 ? 5.417 -8.405 -7.288 1.00 95.12 99 PHE A N 1
ATOM 825 C CA . PHE A 1 99 ? 6.456 -8.306 -6.292 1.00 95.12 99 PHE A CA 1
ATOM 826 C C . PHE A 1 99 ? 7.088 -9.676 -6.054 1.00 95.12 99 PHE A C 1
ATOM 828 O O . PHE A 1 99 ? 6.548 -10.549 -5.392 1.00 95.12 99 PHE A O 1
ATOM 835 N N . ARG A 1 100 ? 8.312 -9.849 -6.551 1.00 92.50 100 ARG A N 1
ATOM 836 C CA . ARG A 1 100 ? 9.047 -11.122 -6.443 1.00 92.50 100 ARG A CA 1
ATOM 837 C C . ARG A 1 100 ? 9.549 -11.458 -5.031 1.00 92.50 100 ARG A C 1
ATOM 839 O O . ARG A 1 100 ? 10.273 -12.432 -4.888 1.00 92.50 100 ARG A O 1
ATOM 846 N N . ASN A 1 101 ? 9.296 -10.597 -4.044 1.00 92.50 101 ASN A N 1
ATOM 847 C CA . ASN A 1 101 ? 9.766 -10.720 -2.661 1.00 92.50 101 ASN A CA 1
ATOM 848 C C . ASN A 1 101 ? 11.220 -11.216 -2.494 1.00 92.50 101 ASN A C 1
ATOM 850 O O . ASN A 1 101 ? 11.525 -12.062 -1.660 1.00 92.50 101 ASN A O 1
ATOM 854 N N . LYS A 1 102 ? 12.158 -10.677 -3.288 1.00 87.00 102 LYS A N 1
ATOM 855 C CA . LYS A 1 102 ? 13.568 -11.117 -3.256 1.00 87.00 102 LYS A CA 1
ATOM 856 C C . LYS A 1 102 ? 14.255 -10.874 -1.910 1.00 87.00 102 LYS A C 1
ATOM 858 O O . LYS A 1 102 ? 15.208 -11.572 -1.593 1.00 87.00 102 LYS A O 1
ATOM 863 N N . GLY A 1 103 ? 13.777 -9.887 -1.154 1.00 80.69 103 GLY A N 1
ATOM 864 C CA . GLY A 1 103 ? 14.250 -9.590 0.198 1.00 80.69 103 GLY A CA 1
ATOM 865 C C . GLY A 1 103 ? 13.683 -10.521 1.269 1.00 80.69 103 GLY A C 1
ATOM 866 O O . GLY A 1 103 ? 14.006 -10.326 2.430 1.00 80.69 103 GLY A O 1
ATOM 867 N N . ARG A 1 104 ? 12.844 -11.503 0.894 1.00 87.50 104 ARG A N 1
ATOM 868 C CA . ARG A 1 104 ? 12.202 -12.455 1.812 1.00 87.50 104 ARG A CA 1
ATOM 869 C C . ARG A 1 104 ? 11.503 -11.755 2.982 1.00 87.50 104 ARG A C 1
ATOM 871 O O . ARG A 1 104 ? 11.633 -12.165 4.129 1.00 87.50 104 ARG A O 1
ATOM 878 N N . LEU A 1 105 ? 10.768 -10.684 2.679 1.00 89.94 105 LEU A N 1
ATOM 879 C CA . LEU A 1 105 ? 9.908 -10.034 3.663 1.00 89.94 105 LEU A CA 1
ATOM 880 C C . LEU A 1 105 ? 8.886 -11.052 4.161 1.00 89.94 105 LEU A C 1
ATOM 882 O O . LEU A 1 105 ? 8.277 -11.754 3.349 1.00 89.94 105 LEU A O 1
ATOM 886 N N . LEU A 1 106 ? 8.697 -11.099 5.475 1.00 93.44 106 LEU A N 1
ATOM 887 C CA . LEU A 1 106 ? 7.678 -11.917 6.121 1.00 93.44 106 LEU A CA 1
ATOM 888 C C . LEU A 1 106 ? 6.316 -11.236 5.946 1.00 93.44 106 LEU A C 1
ATOM 890 O O . LEU A 1 106 ? 5.888 -10.460 6.793 1.00 93.44 106 LEU A O 1
ATOM 894 N N . VAL A 1 107 ? 5.691 -11.463 4.793 1.00 95.44 107 VAL A N 1
ATOM 895 C CA . VAL A 1 107 ? 4.349 -10.965 4.464 1.00 95.44 107 VAL A CA 1
ATOM 896 C C . VAL A 1 107 ? 3.303 -12.035 4.765 1.00 95.44 107 VAL A C 1
ATOM 898 O O . VAL A 1 107 ? 3.573 -13.225 4.607 1.00 95.44 107 VAL A O 1
ATOM 901 N N . GLN A 1 108 ? 2.120 -11.608 5.196 1.00 96.31 108 GLN A N 1
ATOM 902 C CA . GLN A 1 108 ? 0.967 -12.470 5.458 1.00 96.31 108 GLN A CA 1
ATOM 903 C C . GLN A 1 108 ? 0.254 -12.882 4.166 1.00 96.31 108 GLN A C 1
ATOM 905 O O . GLN A 1 108 ? -0.327 -13.963 4.096 1.00 96.31 108 GLN A O 1
ATOM 910 N N . ALA A 1 109 ? 0.280 -12.026 3.140 1.00 93.88 109 ALA A N 1
ATOM 911 C CA . ALA A 1 109 ? -0.328 -12.340 1.852 1.00 93.88 109 ALA A CA 1
ATOM 912 C C . ALA A 1 109 ? 0.377 -13.526 1.165 1.00 93.88 109 ALA A C 1
ATOM 914 O O . ALA A 1 109 ? 1.606 -13.621 1.138 1.00 93.88 109 ALA A O 1
ATOM 915 N N . SER A 1 110 ? -0.407 -14.423 0.567 1.00 94.94 110 SER A N 1
ATOM 916 C CA . SER A 1 110 ? 0.109 -15.554 -0.205 1.00 94.94 110 SER A CA 1
ATOM 917 C C . SER A 1 110 ? 0.625 -15.115 -1.578 1.00 94.94 110 SER A C 1
ATOM 919 O O . SER A 1 110 ? 0.147 -14.144 -2.159 1.00 94.94 110 SER A O 1
ATOM 921 N N . ALA A 1 111 ? 1.568 -15.863 -2.153 1.00 94.38 111 ALA A N 1
ATOM 922 C CA . ALA A 1 111 ? 1.976 -15.667 -3.545 1.00 94.38 111 ALA A CA 1
ATOM 923 C C . ALA A 1 111 ? 0.855 -16.067 -4.542 1.00 94.38 111 ALA A C 1
ATOM 925 O O . ALA A 1 111 ? 0.032 -16.917 -4.200 1.00 94.38 111 ALA A O 1
ATOM 926 N N . PRO A 1 112 ? 0.819 -15.518 -5.775 1.00 96.31 112 PRO A N 1
ATOM 927 C CA . PRO A 1 112 ? 1.652 -14.423 -6.275 1.00 96.31 112 PRO A CA 1
ATOM 928 C C . PRO A 1 112 ? 1.388 -13.124 -5.510 1.00 96.31 112 PRO A C 1
ATOM 930 O O . PRO A 1 112 ? 0.283 -12.879 -5.048 1.00 96.31 112 PRO A O 1
ATOM 933 N N . LEU A 1 113 ? 2.447 -12.338 -5.324 1.00 97.19 113 LEU A N 1
ATOM 934 C CA . LEU A 1 113 ? 2.363 -11.059 -4.635 1.00 97.19 113 LEU A CA 1
ATOM 935 C C . LEU A 1 113 ? 2.407 -9.932 -5.650 1.00 97.19 113 LEU A C 1
ATOM 937 O O . LEU A 1 113 ? 3.280 -9.903 -6.521 1.00 97.19 113 LEU A O 1
ATOM 941 N N . GLU A 1 114 ? 1.548 -8.949 -5.459 1.00 97.06 114 GLU A N 1
ATOM 942 C CA . GLU A 1 114 ? 1.567 -7.670 -6.138 1.00 97.06 114 GLU A CA 1
ATOM 943 C C . GLU A 1 114 ? 1.985 -6.576 -5.166 1.00 97.06 114 GLU A C 1
ATOM 945 O O . GLU A 1 114 ? 1.931 -6.724 -3.946 1.00 97.06 114 GLU A O 1
ATOM 950 N N . HIS A 1 115 ? 2.395 -5.436 -5.711 1.00 96.94 115 HIS A N 1
ATOM 951 C CA . HIS A 1 115 ? 2.507 -4.224 -4.926 1.00 96.94 115 HIS A CA 1
ATOM 952 C C . HIS A 1 115 ? 1.872 -3.012 -5.591 1.00 96.94 115 HIS A C 1
ATOM 954 O O . HIS A 1 115 ? 1.888 -2.866 -6.816 1.00 96.94 115 HIS A O 1
ATOM 960 N N . ILE A 1 116 ? 1.354 -2.101 -4.768 1.00 97.44 116 ILE A N 1
ATOM 961 C CA . ILE A 1 116 ? 0.860 -0.793 -5.212 1.00 97.44 116 ILE A CA 1
ATOM 962 C C . ILE A 1 116 ? 1.403 0.334 -4.349 1.00 97.44 116 ILE A C 1
ATOM 964 O O . ILE A 1 116 ? 1.607 0.146 -3.150 1.00 97.44 116 ILE A O 1
ATOM 968 N N . PRO A 1 117 ? 1.614 1.527 -4.921 1.00 96.94 117 PRO A N 1
ATOM 969 C CA . PRO A 1 117 ? 1.845 2.738 -4.157 1.00 96.94 117 PRO A CA 1
ATOM 970 C C . PRO A 1 117 ? 0.663 3.057 -3.249 1.00 96.94 117 PRO A C 1
ATOM 972 O O . PRO A 1 117 ? -0.479 3.039 -3.700 1.00 96.94 117 PRO A O 1
ATOM 975 N N . ILE A 1 118 ? 0.961 3.403 -1.998 1.00 96.12 118 ILE A N 1
ATOM 976 C CA . ILE A 1 118 ? -0.041 3.834 -1.022 1.00 96.12 118 ILE A CA 1
ATOM 977 C C . ILE A 1 118 ? 0.170 5.298 -0.666 1.00 96.12 118 ILE A C 1
ATOM 979 O O . ILE A 1 118 ? 1.285 5.743 -0.370 1.00 96.12 118 ILE A O 1
ATOM 983 N N . PHE A 1 119 ? -0.931 6.042 -0.642 1.00 91.94 119 PHE A N 1
ATOM 984 C CA . PHE A 1 119 ? -0.943 7.447 -0.265 1.00 91.94 119 PHE A CA 1
ATOM 985 C C . PHE A 1 119 ? -1.708 7.659 1.047 1.00 91.94 119 PHE A C 1
ATOM 987 O O . PHE A 1 119 ? -2.915 7.414 1.110 1.00 91.94 119 PHE A O 1
ATOM 994 N N . PRO A 1 120 ? -1.037 8.132 2.113 1.00 89.56 120 PRO A N 1
ATOM 995 C CA . PRO A 1 120 ? -1.684 8.360 3.398 1.00 89.56 120 PRO A CA 1
ATOM 996 C C . PRO A 1 120 ? -2.843 9.368 3.312 1.00 89.56 120 PRO A C 1
ATOM 998 O O . PRO A 1 120 ? -2.638 10.526 2.954 1.00 89.56 120 PRO A O 1
ATOM 1001 N N . GLY A 1 121 ? -4.042 8.970 3.745 1.00 87.50 121 GLY A N 1
ATOM 1002 C CA . GLY A 1 121 ? -5.221 9.853 3.750 1.00 87.50 121 GLY A CA 1
ATOM 1003 C C . GLY A 1 121 ? -6.059 9.809 2.472 1.00 87.50 121 GLY A C 1
ATOM 1004 O O . GLY A 1 121 ? -6.919 10.661 2.303 1.00 87.50 121 GLY A O 1
ATOM 1005 N N . GLN A 1 122 ? -5.795 8.859 1.575 1.00 91.50 122 GLN A N 1
ATOM 1006 C CA . GLN A 1 122 ? -6.533 8.698 0.324 1.00 91.50 122 GLN A CA 1
ATOM 1007 C C . GLN A 1 122 ? -7.195 7.325 0.250 1.00 91.50 122 GLN A C 1
ATOM 1009 O O . GLN A 1 122 ? -6.745 6.372 0.884 1.00 91.50 122 GLN A O 1
ATOM 1014 N N . THR A 1 123 ? -8.258 7.230 -0.535 1.00 92.62 123 THR A N 1
ATOM 1015 C CA . THR A 1 123 ? -9.001 5.986 -0.794 1.00 92.62 123 THR A CA 1
ATOM 1016 C C . THR A 1 123 ? -8.912 5.551 -2.256 1.00 92.62 123 THR A C 1
ATOM 1018 O O . THR A 1 123 ? -9.189 4.397 -2.573 1.00 92.62 123 THR A O 1
ATOM 1021 N N . THR A 1 124 ? -8.488 6.452 -3.144 1.00 91.75 124 THR A N 1
ATOM 1022 C CA . THR A 1 124 ? -8.290 6.185 -4.567 1.00 91.75 124 THR A CA 1
ATOM 1023 C C . THR A 1 124 ? -6.914 5.589 -4.828 1.00 91.75 124 THR A C 1
ATOM 1025 O O . THR A 1 124 ? -5.915 6.010 -4.239 1.00 91.75 124 THR A O 1
ATOM 1028 N N . THR A 1 125 ? -6.868 4.592 -5.710 1.00 92.44 125 THR A N 1
ATOM 1029 C CA . THR A 1 125 ? -5.631 3.883 -6.045 1.00 92.44 125 THR A CA 1
ATOM 1030 C C . THR A 1 125 ? -4.640 4.765 -6.818 1.00 92.44 125 THR A C 1
ATOM 1032 O O . THR A 1 125 ? -4.944 5.875 -7.266 1.00 92.44 125 THR A O 1
ATOM 1035 N N . HIS A 1 126 ? -3.413 4.275 -6.965 1.00 92.38 126 HIS A N 1
ATOM 1036 C CA . HIS A 1 126 ? -2.365 4.953 -7.721 1.00 92.38 126 HIS A CA 1
ATOM 1037 C C . HIS A 1 126 ? -2.655 4.978 -9.225 1.00 92.38 126 HIS A C 1
ATOM 1039 O O . HIS A 1 126 ? -3.096 3.997 -9.808 1.00 92.38 126 HIS A O 1
ATOM 1045 N N . THR A 1 127 ? -2.315 6.094 -9.871 1.00 89.56 127 THR A N 1
ATOM 1046 C CA . THR A 1 127 ? -2.363 6.246 -11.332 1.00 89.56 127 THR A CA 1
ATOM 1047 C C . THR A 1 127 ? -0.964 6.463 -11.896 1.00 89.56 127 THR A C 1
ATOM 1049 O O . THR A 1 127 ? -0.170 7.184 -11.284 1.00 89.56 127 THR A O 1
ATOM 1052 N N . ALA A 1 128 ? -0.694 5.991 -13.116 1.00 86.81 128 ALA A N 1
ATOM 1053 C CA . ALA A 1 128 ? 0.605 6.139 -13.789 1.00 86.81 128 ALA A CA 1
ATOM 1054 C C . ALA A 1 128 ? 1.148 7.586 -13.838 1.00 86.81 128 ALA A C 1
ATOM 1056 O O . ALA A 1 128 ? 2.357 7.789 -13.767 1.00 86.81 128 ALA A O 1
ATOM 1057 N N . LYS A 1 129 ? 0.269 8.598 -13.880 1.00 86.88 129 LYS A N 1
ATOM 1058 C CA . LYS A 1 129 ? 0.636 10.028 -13.913 1.00 86.88 129 LYS A CA 1
ATOM 1059 C C . LYS A 1 129 ? 1.246 10.555 -12.606 1.00 86.88 129 LYS A C 1
ATOM 1061 O O . LYS A 1 129 ? 1.778 11.661 -12.572 1.00 86.88 129 LYS A O 1
ATOM 1066 N N . ARG A 1 130 ? 1.164 9.798 -11.508 1.00 87.12 130 ARG A N 1
ATOM 1067 C CA . ARG A 1 130 ? 1.602 10.238 -10.179 1.00 87.12 130 ARG A CA 1
ATOM 1068 C C . ARG A 1 130 ? 2.876 9.522 -9.757 1.00 87.12 130 ARG A C 1
ATOM 1070 O O . ARG A 1 130 ? 3.018 8.320 -9.943 1.00 87.12 130 ARG A O 1
ATOM 1077 N N . ARG A 1 131 ? 3.794 10.227 -9.092 1.00 89.62 131 ARG A N 1
ATOM 1078 C CA . ARG A 1 131 ? 4.971 9.576 -8.494 1.00 89.62 131 ARG A CA 1
ATOM 1079 C C . ARG A 1 131 ? 4.531 8.613 -7.379 1.00 89.62 131 ARG A C 1
ATOM 1081 O O . ARG A 1 131 ? 3.733 9.010 -6.532 1.00 89.62 131 ARG A O 1
ATOM 1088 N N . PRO A 1 132 ? 5.083 7.392 -7.310 1.00 89.81 132 PRO A N 1
ATOM 1089 C CA . PRO A 1 132 ? 4.591 6.348 -6.407 1.00 89.81 132 PRO A CA 1
ATOM 1090 C C . PRO A 1 132 ? 4.933 6.583 -4.922 1.00 89.81 132 PRO A C 1
ATOM 1092 O O . PRO A 1 132 ? 4.506 5.834 -4.054 1.00 89.81 132 PRO A O 1
ATOM 1095 N N . GLY A 1 133 ? 5.736 7.591 -4.575 1.00 89.69 133 GLY A N 1
ATOM 1096 C CA . GLY A 1 133 ? 6.136 7.815 -3.181 1.00 89.69 133 GLY A CA 1
ATOM 1097 C C . GLY A 1 133 ? 6.859 6.609 -2.559 1.00 89.69 133 GLY A C 1
ATOM 1098 O O . GLY A 1 133 ? 7.375 5.741 -3.274 1.00 89.69 133 GLY A O 1
ATOM 1099 N N . LYS A 1 134 ? 6.910 6.568 -1.221 1.00 89.75 134 LYS A N 1
ATOM 1100 C CA . LYS A 1 134 ? 7.719 5.595 -0.466 1.00 89.75 134 LYS A CA 1
ATOM 1101 C C . LYS A 1 134 ? 6.969 4.363 0.042 1.00 89.75 134 LYS A C 1
ATOM 1103 O O . LYS A 1 134 ? 7.613 3.339 0.225 1.00 89.75 134 LYS A O 1
ATOM 1108 N N . TYR A 1 135 ? 5.657 4.447 0.256 1.00 93.69 135 TYR A N 1
ATOM 1109 C CA . TYR A 1 135 ? 4.865 3.351 0.822 1.00 93.69 135 TYR A CA 1
ATOM 1110 C C . TYR A 1 135 ? 4.355 2.412 -0.263 1.00 93.69 135 TYR A C 1
ATOM 1112 O O . TYR A 1 135 ? 3.956 2.859 -1.346 1.00 93.69 135 TYR A O 1
ATOM 1120 N N . ARG A 1 136 ? 4.341 1.119 0.039 1.00 96.56 136 ARG A N 1
ATOM 1121 C CA . ARG A 1 136 ? 3.754 0.079 -0.799 1.00 96.56 136 ARG A CA 1
ATOM 1122 C C . ARG A 1 136 ? 2.849 -0.808 0.043 1.00 96.56 136 ARG A C 1
ATOM 1124 O O . ARG A 1 136 ? 3.227 -1.143 1.160 1.00 96.56 136 ARG A O 1
ATOM 1131 N N . ALA A 1 137 ? 1.699 -1.187 -0.498 1.00 97.69 137 ALA A N 1
ATOM 1132 C CA . ALA A 1 137 ? 0.965 -2.350 -0.013 1.00 97.69 137 ALA A CA 1
ATOM 1133 C C . ALA A 1 137 ? 1.395 -3.577 -0.811 1.00 97.69 137 ALA A C 1
ATOM 1135 O O . ALA A 1 137 ? 1.653 -3.440 -2.009 1.00 97.69 137 ALA A O 1
ATOM 1136 N N . PHE A 1 138 ? 1.449 -4.728 -0.151 1.00 97.94 138 PHE A N 1
ATOM 1137 C CA . PHE A 1 138 ? 1.681 -6.044 -0.736 1.00 97.94 138 PHE A CA 1
ATOM 1138 C C . PHE A 1 138 ? 0.447 -6.893 -0.491 1.00 97.94 138 PHE A C 1
ATOM 1140 O O . PHE A 1 138 ? -0.035 -6.943 0.635 1.00 97.94 138 PHE A O 1
ATOM 1147 N N . TYR A 1 139 ? -0.083 -7.502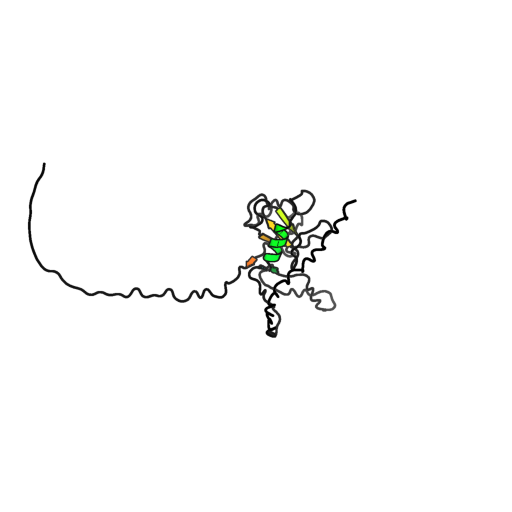 -1.538 1.00 98.06 139 TYR A N 1
ATOM 1148 C CA . TYR A 1 139 ? -1.305 -8.296 -1.477 1.00 98.06 139 TYR A CA 1
ATOM 1149 C C . TYR A 1 139 ? -1.277 -9.348 -2.580 1.00 98.06 139 TYR A C 1
ATOM 1151 O O . TYR A 1 139 ? -0.364 -9.341 -3.405 1.00 98.06 139 TYR A O 1
ATOM 1159 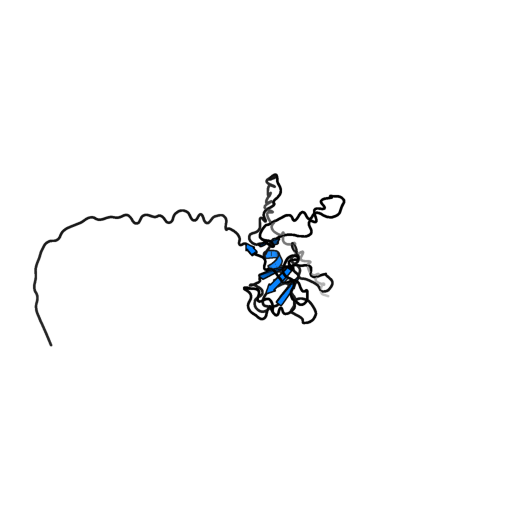N N . ASN A 1 140 ? -2.267 -10.233 -2.564 1.00 97.56 140 ASN A N 1
ATOM 1160 C CA . ASN A 1 140 ? -2.537 -11.189 -3.625 1.00 97.56 140 ASN A CA 1
ATOM 1161 C C . ASN A 1 140 ? -3.783 -10.742 -4.394 1.00 97.56 140 ASN A C 1
ATOM 1163 O O . ASN A 1 140 ? -4.805 -10.452 -3.769 1.00 97.56 140 ASN A O 1
ATOM 1167 N N . ASP A 1 141 ? -3.739 -10.699 -5.722 1.00 96.81 141 ASP A N 1
ATOM 1168 C CA . ASP A 1 141 ? -4.875 -10.230 -6.524 1.00 96.81 141 ASP A CA 1
ATOM 1169 C C . ASP A 1 141 ? -6.144 -11.082 -6.337 1.00 96.81 141 ASP A C 1
ATOM 1171 O O . ASP A 1 141 ? -7.250 -10.541 -6.331 1.00 96.81 141 ASP A O 1
ATOM 1175 N N . ASN A 1 142 ? -5.989 -12.387 -6.074 1.00 96.56 142 ASN A N 1
ATOM 1176 C CA . ASN A 1 142 ? -7.099 -13.302 -5.782 1.00 96.56 142 ASN A CA 1
ATOM 1177 C C . ASN A 1 142 ? -7.645 -13.139 -4.351 1.00 96.56 142 ASN A C 1
ATOM 1179 O O . ASN A 1 142 ? -8.758 -13.574 -4.064 1.00 96.56 142 ASN A O 1
ATOM 1183 N N . ASN A 1 143 ? -6.881 -12.530 -3.437 1.00 96.69 143 ASN A N 1
ATOM 1184 C CA . ASN A 1 143 ? -7.312 -12.237 -2.071 1.00 96.69 143 ASN A CA 1
ATOM 1185 C C . ASN A 1 143 ? -6.770 -10.883 -1.596 1.00 96.69 143 ASN A C 1
ATOM 1187 O O . ASN A 1 143 ? -5.798 -10.781 -0.845 1.00 96.69 143 ASN A O 1
ATOM 1191 N N . ARG A 1 144 ? -7.470 -9.825 -2.002 1.00 96.69 144 ARG A N 1
ATOM 1192 C CA . ARG A 1 144 ? -7.155 -8.434 -1.647 1.00 96.69 144 ARG A CA 1
ATOM 1193 C C . ARG A 1 144 ? -7.491 -8.066 -0.194 1.00 96.69 144 ARG A C 1
ATOM 1195 O O . ARG A 1 144 ? -7.202 -6.948 0.236 1.00 96.69 144 ARG A O 1
ATOM 1202 N N . GLY A 1 145 ? -8.125 -8.974 0.555 1.00 95.56 145 GLY A N 1
ATOM 1203 C CA . GLY A 1 145 ? -8.473 -8.783 1.966 1.00 95.56 145 GLY A CA 1
ATOM 1204 C C . GLY A 1 145 ? -7.276 -8.923 2.907 1.00 95.56 145 GLY A C 1
ATOM 1205 O O . GLY A 1 145 ? -7.246 -8.271 3.952 1.00 95.56 145 GLY A O 1
ATOM 1206 N N . VAL A 1 146 ? -6.276 -9.713 2.506 1.00 96.44 146 VAL A N 1
ATOM 1207 C CA . VAL A 1 146 ? -5.018 -9.911 3.234 1.00 96.44 146 VAL A CA 1
ATOM 1208 C C . VAL A 1 146 ? -3.933 -9.071 2.570 1.00 96.44 146 VAL A C 1
ATOM 1210 O O . VAL A 1 1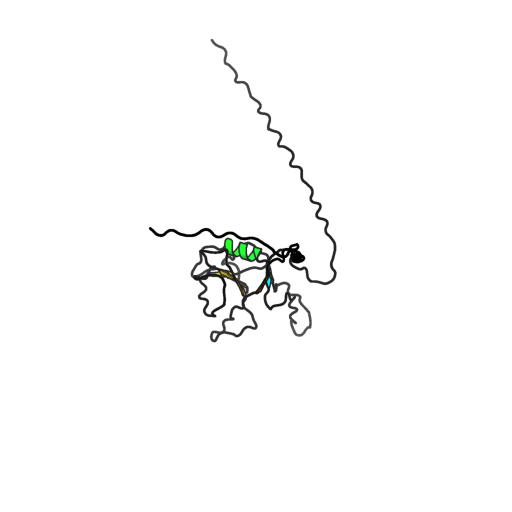46 ? -3.593 -9.277 1.405 1.00 96.44 146 VAL A O 1
ATOM 1213 N N . PHE A 1 147 ? -3.403 -8.094 3.303 1.00 97.25 147 PHE A N 1
ATOM 1214 C CA . PHE A 1 147 ? -2.367 -7.208 2.790 1.00 97.25 147 PHE A CA 1
ATOM 1215 C C . PHE A 1 147 ? -1.423 -6.734 3.890 1.00 97.25 147 PHE A C 1
ATOM 1217 O O . PHE A 1 147 ? -1.828 -6.479 5.023 1.00 97.25 147 PHE A O 1
ATOM 1224 N N . ASP A 1 148 ? -0.177 -6.504 3.500 1.00 97.38 148 ASP A N 1
ATOM 1225 C CA . ASP A 1 148 ? 0.859 -5.904 4.330 1.00 97.38 148 ASP A CA 1
ATOM 1226 C C . ASP A 1 148 ? 1.243 -4.537 3.775 1.00 97.38 148 ASP A C 1
ATOM 1228 O O . ASP A 1 148 ? 1.068 -4.252 2.589 1.00 97.38 148 ASP A O 1
ATOM 1232 N N . VAL A 1 149 ? 1.811 -3.673 4.613 1.00 96.31 149 VAL A N 1
ATOM 1233 C CA . VAL A 1 149 ? 2.319 -2.370 4.171 1.00 96.31 149 VAL A CA 1
ATOM 1234 C C . VAL A 1 149 ? 3.785 -2.270 4.518 1.00 96.31 149 VAL A C 1
ATOM 1236 O O . VAL A 1 149 ? 4.163 -2.490 5.660 1.00 96.31 149 VAL A O 1
ATOM 1239 N N . ALA A 1 150 ? 4.612 -1.879 3.557 1.00 94.25 150 ALA A N 1
ATOM 1240 C CA . ALA A 1 150 ? 6.016 -1.564 3.787 1.00 94.25 150 ALA A CA 1
ATOM 1241 C C . ALA A 1 150 ? 6.362 -0.196 3.199 1.00 94.25 150 ALA A C 1
ATOM 1243 O O . ALA A 1 150 ? 5.587 0.429 2.468 1.00 94.25 150 ALA A O 1
ATOM 1244 N N . TYR A 1 151 ? 7.561 0.279 3.498 1.00 91.50 151 TYR A N 1
ATOM 1245 C CA . TYR A 1 151 ? 8.084 1.528 2.963 1.00 91.50 151 TYR A CA 1
ATOM 1246 C C . TYR A 1 151 ? 9.549 1.383 2.583 1.00 91.50 151 TYR A C 1
ATOM 1248 O O . TYR A 1 151 ? 10.270 0.544 3.116 1.00 91.50 151 TYR A O 1
ATOM 1256 N N . HIS A 1 152 ? 9.993 2.219 1.647 1.00 86.12 152 HIS A N 1
ATOM 1257 C CA . HIS A 1 152 ? 11.418 2.408 1.410 1.00 86.12 152 HIS A CA 1
ATOM 1258 C C . HIS A 1 152 ? 12.022 3.214 2.559 1.00 86.12 152 HIS A C 1
ATOM 1260 O O . HIS A 1 152 ? 11.935 4.449 2.566 1.00 86.12 152 HIS A O 1
ATOM 1266 N N . ASP A 1 153 ? 12.648 2.518 3.501 1.00 78.62 153 ASP A N 1
ATOM 1267 C CA . ASP A 1 153 ? 13.392 3.136 4.589 1.00 78.62 153 ASP A CA 1
ATOM 1268 C C . ASP A 1 153 ? 14.681 3.779 4.033 1.00 78.62 153 ASP A C 1
ATOM 1270 O O . ASP A 1 153 ? 15.493 3.107 3.385 1.00 78.62 153 ASP A O 1
ATOM 1274 N N . PRO A 1 154 ? 14.882 5.103 4.197 1.00 71.56 154 PRO A N 1
ATOM 1275 C CA . PRO A 1 154 ? 16.107 5.760 3.760 1.00 71.56 154 PRO A CA 1
ATOM 1276 C C . PRO A 1 154 ? 17.359 5.307 4.518 1.00 71.56 154 PRO A C 1
ATOM 1278 O O . PRO A 1 154 ? 18.451 5.514 3.982 1.00 71.56 154 PRO A O 1
ATOM 1281 N N . ASN A 1 155 ? 17.192 4.736 5.712 1.00 70.94 155 ASN A N 1
ATOM 1282 C CA . ASN A 1 155 ? 18.253 4.298 6.615 1.00 70.94 155 ASN A CA 1
ATOM 1283 C C . ASN A 1 155 ? 18.515 2.785 6.536 1.00 70.94 155 ASN A C 1
ATOM 1285 O O . ASN A 1 155 ? 19.537 2.327 7.043 1.00 70.94 155 ASN A O 1
ATOM 1289 N N . ALA A 1 156 ? 17.632 2.014 5.892 1.00 68.69 156 ALA A N 1
ATOM 1290 C CA . ALA A 1 156 ? 17.845 0.588 5.688 1.00 68.69 156 ALA A CA 1
ATOM 1291 C C . ALA A 1 156 ? 19.102 0.323 4.851 1.00 68.69 156 ALA A C 1
ATOM 1293 O O . ALA A 1 156 ? 19.508 1.132 4.001 1.00 68.69 156 ALA A O 1
ATOM 1294 N N . LYS A 1 157 ? 19.704 -0.853 5.076 1.00 66.81 157 LYS A N 1
ATOM 1295 C CA . LYS A 1 157 ? 20.846 -1.319 4.289 1.00 66.81 157 LYS A CA 1
ATOM 1296 C C . LYS A 1 157 ? 20.478 -1.268 2.806 1.00 66.81 157 LYS A C 1
ATOM 1298 O O . LYS A 1 157 ? 19.394 -1.661 2.374 1.00 66.81 157 LYS A O 1
ATOM 1303 N N . ARG A 1 158 ? 21.390 -0.720 2.005 1.00 65.94 158 ARG A N 1
ATOM 130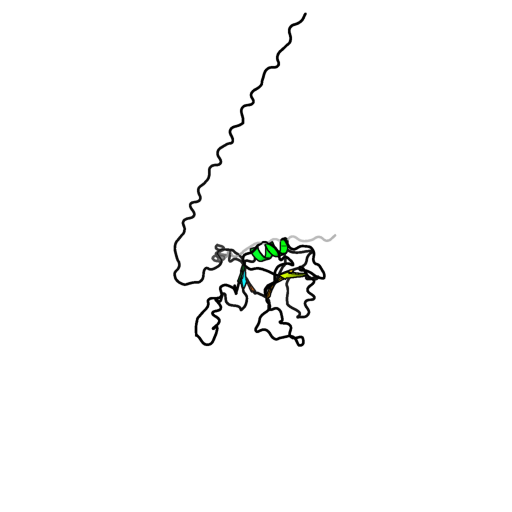4 C CA . ARG A 1 158 ? 21.255 -0.761 0.552 1.00 65.94 158 ARG A CA 1
ATOM 1305 C C . ARG A 1 158 ? 21.634 -2.157 0.088 1.00 65.94 158 ARG A C 1
ATOM 1307 O O . ARG A 1 158 ? 22.690 -2.660 0.459 1.00 65.94 158 ARG A O 1
ATOM 1314 N N . THR A 1 159 ? 20.814 -2.736 -0.780 1.00 63.59 159 THR A N 1
ATOM 1315 C CA . THR A 1 159 ? 21.222 -3.921 -1.545 1.00 63.59 159 THR A CA 1
ATOM 1316 C C . THR A 1 159 ? 22.505 -3.621 -2.330 1.00 63.59 159 THR A C 1
ATOM 1318 O O . THR A 1 159 ? 22.788 -2.462 -2.654 1.00 63.59 159 THR A O 1
ATOM 1321 N N . SER A 1 160 ? 23.246 -4.657 -2.734 1.00 59.78 160 SER A N 1
ATOM 1322 C CA . SER A 1 160 ? 24.430 -4.527 -3.607 1.00 59.78 160 SER A CA 1
ATOM 1323 C C . SER A 1 160 ? 24.156 -3.742 -4.901 1.00 59.78 160 SER A C 1
ATOM 1325 O O . SER A 1 160 ? 25.044 -3.096 -5.448 1.00 59.78 160 SER A O 1
ATOM 1327 N N . LYS A 1 161 ? 22.894 -3.704 -5.353 1.00 60.91 161 LYS A N 1
ATOM 1328 C CA . LYS A 1 161 ? 22.418 -2.927 -6.511 1.00 60.91 161 LYS A CA 1
ATOM 1329 C C . LYS A 1 161 ? 21.928 -1.514 -6.163 1.00 60.91 161 LYS A C 1
ATOM 1331 O O . LYS A 1 161 ? 21.199 -0.911 -6.943 1.00 60.91 161 LYS A O 1
ATOM 1336 N N . ARG A 1 162 ? 22.284 -0.986 -4.986 1.00 62.16 162 ARG A N 1
ATOM 1337 C CA . ARG A 1 162 ? 21.899 0.340 -4.455 1.00 62.16 162 ARG A CA 1
ATOM 1338 C C . ARG A 1 162 ? 20.392 0.573 -4.268 1.00 62.16 162 ARG A C 1
ATOM 1340 O O . ARG A 1 162 ? 19.995 1.684 -3.909 1.00 62.16 162 ARG A O 1
ATOM 1347 N N . ASN A 1 163 ? 19.553 -0.448 -4.441 1.00 66.19 163 ASN A N 1
ATOM 1348 C CA . ASN A 1 163 ? 18.129 -0.350 -4.130 1.00 66.19 163 ASN A CA 1
ATOM 1349 C C . ASN A 1 163 ? 17.931 -0.380 -2.614 1.00 66.19 163 ASN A C 1
ATOM 1351 O O . ASN A 1 163 ? 18.584 -1.166 -1.923 1.00 66.19 163 ASN A O 1
ATOM 1355 N N . ARG A 1 164 ? 17.031 0.473 -2.119 1.00 68.94 164 ARG A N 1
ATOM 1356 C CA . ARG A 1 164 ? 16.589 0.451 -0.722 1.00 68.94 164 ARG A CA 1
ATOM 1357 C C . ARG A 1 164 ? 15.625 -0.704 -0.528 1.00 68.94 164 ARG A C 1
ATOM 1359 O O . ARG A 1 164 ? 14.654 -0.817 -1.282 1.00 68.94 164 ARG A O 1
ATOM 1366 N N . GLU A 1 165 ? 15.910 -1.530 0.465 1.00 81.94 165 GLU A N 1
ATOM 1367 C CA . GLU A 1 165 ? 15.013 -2.597 0.882 1.00 81.94 165 GLU A CA 1
ATOM 1368 C C . GLU A 1 165 ? 13.715 -2.010 1.447 1.00 81.94 165 GLU A C 1
ATOM 1370 O O . GLU A 1 165 ? 13.624 -0.823 1.780 1.00 81.94 165 GLU A O 1
ATOM 1375 N N . PHE A 1 166 ? 12.674 -2.832 1.445 1.00 88.56 166 PH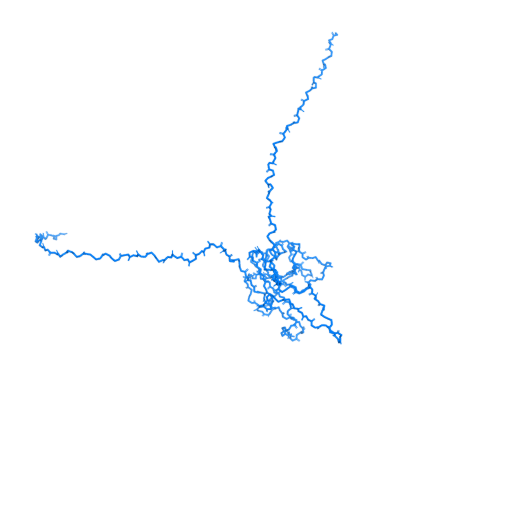E A N 1
ATOM 1376 C CA . PHE A 1 166 ? 11.422 -2.486 2.092 1.00 88.56 166 PHE A CA 1
ATOM 1377 C C . PHE A 1 166 ? 11.513 -2.859 3.565 1.00 88.56 166 PHE A C 1
ATOM 1379 O O . PHE A 1 166 ? 11.946 -3.959 3.889 1.00 88.56 166 PHE A O 1
ATOM 1386 N N . THR A 1 167 ? 11.035 -1.974 4.428 1.00 90.50 167 THR A N 1
ATOM 1387 C CA . THR A 1 167 ? 10.831 -2.265 5.848 1.00 90.50 167 THR A CA 1
ATOM 1388 C C . THR A 1 167 ? 9.334 -2.391 6.092 1.00 90.50 167 THR A C 1
ATOM 1390 O O . THR A 1 167 ? 8.576 -1.489 5.716 1.00 90.50 167 THR A O 1
ATOM 1393 N N . LEU A 1 168 ? 8.895 -3.513 6.669 1.00 92.69 168 LEU A N 1
ATOM 1394 C CA . LEU A 1 168 ? 7.484 -3.740 6.986 1.00 92.69 168 LEU A CA 1
ATOM 1395 C C . LEU A 1 168 ? 7.004 -2.744 8.048 1.00 92.69 168 LEU A C 1
ATOM 1397 O O . LEU A 1 168 ? 7.703 -2.428 9.010 1.00 92.69 168 LEU A O 1
ATOM 1401 N N . GLY A 1 169 ? 5.806 -2.218 7.832 1.00 92.25 169 GLY A N 1
ATOM 1402 C CA . GLY A 1 169 ? 5.076 -1.439 8.815 1.00 92.25 169 GLY A CA 1
ATOM 1403 C C . GLY A 1 169 ? 4.438 -2.352 9.853 1.00 92.25 169 GLY A C 1
ATOM 1404 O O . GLY A 1 169 ? 4.073 -3.487 9.561 1.00 92.25 169 GLY A O 1
ATOM 1405 N N . HIS A 1 170 ? 4.269 -1.831 11.061 1.00 92.88 170 HIS A N 1
ATOM 1406 C CA . HIS A 1 170 ? 3.640 -2.561 12.155 1.00 92.88 170 HIS A CA 1
ATOM 1407 C C . HIS A 1 170 ? 2.140 -2.295 12.128 1.00 92.88 170 HIS A C 1
ATOM 1409 O O . HIS A 1 170 ? 1.733 -1.132 12.171 1.00 92.88 170 HIS A O 1
ATOM 1415 N N . TYR A 1 171 ? 1.330 -3.347 12.037 1.00 92.94 171 TYR A N 1
ATOM 1416 C CA . TYR A 1 171 ? -0.125 -3.248 12.098 1.00 92.94 171 TYR A CA 1
ATOM 1417 C C . TYR A 1 171 ? -0.604 -3.163 13.549 1.00 92.94 171 TYR A C 1
ATOM 1419 O O . TYR A 1 171 ? -0.188 -3.950 14.393 1.00 92.94 171 TYR A O 1
ATOM 1427 N N . HIS A 1 172 ? -1.506 -2.223 13.820 1.00 89.75 172 HIS A N 1
ATOM 1428 C CA . HIS A 1 172 ? -2.163 -2.042 15.111 1.00 89.75 172 HIS A CA 1
ATOM 1429 C C . HIS A 1 172 ? -3.660 -2.262 14.922 1.00 89.75 172 HIS A C 1
ATOM 1431 O O . HIS A 1 172 ? -4.304 -1.558 14.131 1.00 89.75 172 HIS A O 1
ATOM 1437 N N . SER A 1 173 ? -4.200 -3.254 15.629 1.00 86.88 173 SER A N 1
ATOM 1438 C CA . SER A 1 173 ? -5.635 -3.511 15.699 1.00 86.88 173 SER A CA 1
ATOM 1439 C C . SER A 1 173 ? -6.329 -2.499 16.616 1.00 86.88 173 SER A C 1
ATOM 1441 O O . SER A 1 173 ? -5.698 -1.826 17.436 1.00 86.88 173 SER A O 1
ATOM 1443 N N . ALA A 1 174 ? -7.651 -2.396 16.483 1.00 77.62 174 ALA A N 1
ATOM 1444 C CA . ALA A 1 174 ? -8.442 -1.632 17.431 1.00 77.62 174 ALA A CA 1
ATOM 1445 C C . ALA A 1 174 ? -8.410 -2.362 18.754 1.00 77.62 174 ALA A C 1
ATOM 1447 O O . ALA A 1 174 ? -8.723 -3.551 18.797 1.00 77.62 174 ALA A O 1
ATOM 1448 N N . LYS A 1 175 ? -8.130 -1.636 19.832 1.00 68.94 175 LYS A N 1
ATOM 1449 C CA . LYS A 1 175 ? -8.626 -2.080 21.125 1.00 68.94 175 LYS A CA 1
ATOM 1450 C C . LYS A 1 175 ? -10.135 -1.887 21.088 1.00 68.94 175 LYS A C 1
ATOM 1452 O O . LYS A 1 175 ? -10.602 -0.760 20.922 1.00 68.94 175 LYS A O 1
ATOM 1457 N N . VAL A 1 176 ? -10.882 -2.982 21.159 1.00 58.38 176 VAL A N 1
ATOM 1458 C CA . VAL A 1 176 ? -12.313 -2.914 21.447 1.00 58.38 176 VAL A CA 1
ATOM 1459 C C . VAL A 1 176 ? -12.404 -2.336 22.856 1.00 58.38 176 VAL A C 1
ATOM 1461 O O . VAL A 1 176 ? -12.011 -2.985 23.819 1.00 58.38 176 VAL A O 1
ATOM 1464 N N . ALA A 1 177 ? -12.784 -1.065 22.969 1.00 56.44 177 ALA A N 1
ATOM 1465 C CA . ALA A 1 177 ? -13.038 -0.458 24.265 1.00 56.44 177 ALA A CA 1
ATOM 1466 C C . ALA A 1 177 ? -14.325 -1.093 24.804 1.00 56.44 177 ALA A C 1
ATOM 1468 O O . ALA A 1 177 ? -15.393 -0.815 24.264 1.00 56.44 177 ALA A O 1
ATOM 1469 N N . GLY A 1 178 ? -14.209 -1.983 25.794 1.00 51.91 178 GLY A N 1
ATOM 1470 C CA . GLY A 1 178 ? -15.368 -2.544 26.496 1.00 51.91 178 GLY A CA 1
ATOM 1471 C C . GLY A 1 178 ? -15.497 -4.067 26.538 1.00 51.91 178 GLY A C 1
ATOM 1472 O O . GLY A 1 178 ? -16.594 -4.542 26.799 1.00 51.91 178 GLY A O 1
ATOM 1473 N N . VAL A 1 179 ? -14.432 -4.842 26.316 1.00 50.28 179 VAL A N 1
ATOM 1474 C CA . VAL A 1 179 ? -14.351 -6.156 26.976 1.00 50.28 179 VAL A CA 1
ATOM 1475 C C . VAL A 1 179 ? -13.417 -5.960 28.157 1.00 50.28 179 VAL A C 1
ATOM 1477 O O . VAL A 1 179 ? -12.199 -6.060 28.019 1.00 50.28 179 VAL A O 1
ATOM 1480 N N . ASP A 1 180 ? -13.994 -5.538 29.280 1.00 46.62 180 ASP A N 1
ATOM 1481 C CA . ASP A 1 180 ? -13.336 -5.661 30.573 1.00 46.62 180 ASP A CA 1
ATOM 1482 C C . ASP A 1 180 ? -13.093 -7.159 30.791 1.00 46.62 180 ASP A C 1
ATOM 1484 O O . ASP A 1 180 ? -14.008 -7.913 31.103 1.00 46.62 180 ASP A O 1
ATOM 1488 N N . GLU A 1 181 ? -11.859 -7.611 30.565 1.00 50.12 181 GLU A N 1
ATOM 1489 C CA . GLU A 1 181 ? -11.358 -8.898 31.057 1.00 50.12 181 GLU A CA 1
ATOM 1490 C C . GLU A 1 181 ? -11.193 -8.809 32.585 1.00 50.12 181 GLU A C 1
ATOM 1492 O O . GLU A 1 181 ? -10.089 -8.882 33.122 1.00 50.12 181 GLU A O 1
ATOM 1497 N N . GLN A 1 182 ? -12.294 -8.570 33.294 1.00 51.75 182 GLN A N 1
ATOM 1498 C CA . GLN A 1 182 ? -12.386 -8.664 34.745 1.00 51.75 182 GLN A CA 1
ATOM 1499 C C . GLN A 1 182 ? -13.642 -9.473 35.077 1.00 51.75 182 GLN A C 1
ATOM 1501 O O . GLN A 1 182 ? -14.736 -9.110 34.654 1.00 51.75 182 GLN A O 1
ATOM 1506 N N . ASN A 1 183 ? -13.450 -10.552 35.842 1.00 50.03 183 ASN A N 1
ATOM 1507 C CA . ASN A 1 183 ? -14.446 -11.487 36.387 1.00 50.03 183 ASN A CA 1
ATOM 1508 C C . ASN A 1 183 ? -14.763 -12.727 35.529 1.00 50.03 183 ASN A C 1
ATOM 1510 O O . ASN A 1 183 ? -15.873 -12.915 35.041 1.00 50.03 183 ASN A O 1
ATOM 1514 N N . MET A 1 184 ? -13.793 -13.641 35.448 1.00 52.25 184 MET A N 1
ATOM 1515 C CA . MET A 1 184 ? -14.080 -15.080 35.548 1.00 52.25 184 MET A CA 1
ATOM 1516 C C . MET A 1 184 ? -13.316 -15.647 36.753 1.00 52.25 184 MET A C 1
ATOM 1518 O O . MET A 1 184 ? -12.493 -16.541 36.618 1.00 52.25 184 MET A O 1
ATOM 1522 N N . ASP A 1 185 ? -13.584 -15.087 37.929 1.00 53.72 185 ASP A N 1
ATOM 1523 C CA . ASP A 1 185 ? -13.326 -15.749 39.206 1.00 53.72 185 ASP A CA 1
ATOM 1524 C C . ASP A 1 185 ? -14.700 -15.987 39.840 1.00 53.72 185 ASP A C 1
ATOM 1526 O O . ASP A 1 185 ? -15.140 -15.212 40.681 1.00 53.72 185 ASP A O 1
ATOM 1530 N N . ASP A 1 186 ? -15.421 -17.007 39.368 1.00 52.41 186 ASP A N 1
ATOM 1531 C CA . ASP A 1 186 ? -16.646 -17.480 40.024 1.00 52.41 186 ASP A CA 1
ATOM 1532 C C . ASP A 1 186 ? -16.404 -18.907 40.528 1.00 52.41 186 ASP A C 1
ATOM 1534 O O . ASP A 1 186 ? -16.644 -19.918 39.867 1.00 52.41 186 ASP A O 1
ATOM 1538 N N . ASP A 1 187 ? -15.720 -18.934 41.670 1.00 54.94 187 ASP A N 1
ATOM 1539 C CA . ASP A 1 187 ? -16.141 -19.632 42.883 1.00 54.94 187 ASP A CA 1
ATOM 1540 C C . ASP A 1 187 ? -16.948 -20.932 42.681 1.00 54.94 187 ASP A C 1
ATOM 1542 O O . ASP A 1 187 ? -18.143 -21.023 42.966 1.00 54.94 187 ASP A O 1
ATOM 1546 N N . SER A 1 188 ? -16.270 -22.002 42.249 1.00 52.00 188 SER A N 1
ATOM 1547 C CA . SER A 1 188 ? -16.743 -23.357 42.558 1.00 52.00 188 SER A CA 1
ATOM 1548 C C . SER A 1 188 ? -16.485 -23.640 44.032 1.00 52.00 188 SER A C 1
ATOM 1550 O O . SER A 1 188 ? -15.463 -24.205 44.432 1.00 52.00 188 SER A O 1
ATOM 1552 N N . SER A 1 189 ? -17.451 -23.191 44.825 1.00 59.97 189 SER A N 1
ATOM 1553 C CA . SER A 1 189 ? -17.576 -23.461 46.241 1.00 59.97 189 SER A CA 1
ATOM 1554 C C . SER A 1 189 ? -17.483 -24.960 46.533 1.00 59.97 189 SER A C 1
ATOM 1556 O O . SER A 1 189 ? -18.184 -25.829 46.016 1.00 59.97 189 SER A O 1
ATOM 1558 N N . LYS A 1 190 ? -16.536 -25.218 47.419 1.00 56.44 190 LYS A N 1
ATOM 1559 C CA . LYS A 1 190 ? -16.283 -26.430 48.168 1.00 56.44 190 LYS A CA 1
ATOM 1560 C C . LYS A 1 190 ? -17.478 -26.683 49.092 1.00 56.44 190 LYS A C 1
ATOM 1562 O O . LYS A 1 190 ? -17.630 -25.977 50.083 1.00 56.44 190 LYS A O 1
ATOM 1567 N N . VAL A 1 191 ? -18.287 -27.700 48.806 1.00 56.16 191 VAL A N 1
ATOM 1568 C CA . VAL A 1 191 ? -19.187 -28.299 49.801 1.00 56.16 191 VAL A CA 1
ATOM 1569 C C . VAL A 1 191 ? -18.767 -29.750 49.959 1.00 56.16 191 VAL A C 1
ATOM 1571 O O . VAL A 1 191 ? -19.072 -30.603 49.131 1.00 56.16 191 VAL A O 1
ATOM 1574 N N . GLY A 1 192 ? -17.973 -30.000 50.995 1.00 52.88 192 GLY A N 1
ATOM 1575 C CA . GLY A 1 192 ? -17.931 -31.317 51.602 1.00 52.88 192 GLY A CA 1
ATOM 1576 C C . GLY A 1 192 ? -19.040 -31.364 52.640 1.00 52.88 192 GLY A C 1
ATOM 1577 O O . GLY A 1 192 ? -19.146 -30.436 53.437 1.00 52.88 192 GLY A O 1
ATOM 1578 N N . ASP A 1 193 ? -19.826 -32.429 52.643 1.00 53.56 193 ASP A N 1
ATOM 1579 C CA . ASP A 1 193 ? -20.365 -32.947 53.891 1.00 53.56 193 ASP A CA 1
ATOM 1580 C C . ASP A 1 193 ? -20.467 -34.465 53.789 1.00 53.56 193 ASP A C 1
ATOM 1582 O O . ASP A 1 193 ? -20.902 -35.018 52.776 1.00 53.56 193 ASP A O 1
ATOM 1586 N N . GLY A 1 194 ? -19.936 -35.116 54.815 1.00 56.69 194 GLY A N 1
ATOM 1587 C CA . GLY A 1 194 ? -19.848 -36.555 54.924 1.00 56.69 194 GLY A CA 1
ATOM 1588 C C . GLY A 1 194 ? -21.164 -37.143 55.402 1.00 56.69 194 GLY A C 1
ATOM 1589 O O . GLY A 1 194 ? -21.848 -36.592 56.257 1.00 56.69 194 GLY A O 1
ATOM 1590 N N . SER A 1 195 ? -21.482 -38.327 54.903 1.00 53.12 195 SER A N 1
ATOM 1591 C CA . SER A 1 195 ? -22.255 -39.279 55.688 1.00 53.12 195 SER A CA 1
ATOM 1592 C C . SER A 1 195 ? -21.664 -40.659 55.459 1.00 53.12 195 SER A C 1
ATOM 1594 O O . SER A 1 195 ? -21.472 -41.104 54.330 1.00 53.12 195 SER A O 1
ATOM 1596 N N . GLU A 1 196 ? -21.253 -41.247 56.573 1.00 55.00 196 GLU A N 1
ATOM 1597 C CA . GLU A 1 196 ? -20.705 -42.584 56.690 1.00 55.00 196 GLU A CA 1
ATOM 1598 C C . GLU A 1 196 ? -21.811 -43.630 56.465 1.00 55.00 196 GLU A C 1
ATOM 1600 O O . GLU A 1 196 ? -22.957 -43.448 56.881 1.00 55.00 196 GLU A O 1
ATOM 1605 N N . ASP A 1 197 ? -21.420 -44.726 55.812 1.00 59.22 197 ASP A N 1
ATOM 1606 C CA . ASP A 1 197 ? -22.084 -46.038 55.767 1.00 59.22 197 ASP A CA 1
ATOM 1607 C C . ASP A 1 197 ? -22.472 -46.530 57.180 1.00 59.22 197 ASP A C 1
ATOM 1609 O O . ASP A 1 197 ? -21.732 -46.251 58.132 1.00 59.22 197 ASP A O 1
ATOM 1613 N N . PRO A 1 198 ? -23.556 -47.324 57.363 1.00 59.06 198 PRO A N 1
ATOM 1614 C CA . PRO A 1 198 ? -23.380 -48.776 57.189 1.00 59.06 198 PRO A CA 1
ATOM 1615 C C . PRO A 1 198 ? -24.635 -49.614 56.836 1.00 59.06 198 PRO A C 1
ATOM 1617 O O . PRO A 1 198 ? -25.762 -49.278 57.190 1.00 59.06 198 PRO A O 1
ATOM 1620 N N . ASN A 1 199 ? -24.361 -50.835 56.348 1.00 45.62 199 ASN A N 1
ATOM 1621 C CA . ASN A 1 199 ? -25.210 -52.043 56.422 1.00 45.62 199 ASN A CA 1
ATOM 1622 C C . ASN A 1 199 ? -26.396 -52.088 55.421 1.00 45.62 199 ASN A C 1
ATOM 1624 O O . ASN A 1 199 ? -27.162 -51.145 55.306 1.00 45.62 199 ASN A O 1
ATOM 1628 N N . SER A 1 200 ? -26.690 -53.158 54.679 1.00 48.97 200 SER A N 1
ATOM 1629 C CA . SER A 1 200 ? -26.536 -54.589 54.955 1.00 48.97 200 SER A CA 1
ATOM 1630 C C . SER A 1 200 ? -26.569 -55.389 53.636 1.00 48.97 200 SER A C 1
ATOM 1632 O O . SER A 1 200 ? -27.221 -54.966 52.687 1.00 48.97 200 SER A O 1
ATOM 1634 N N . THR A 1 201 ? -25.867 -56.526 53.616 1.00 54.47 201 THR A N 1
ATOM 1635 C CA . THR A 1 201 ? -26.333 -57.871 53.191 1.00 54.47 201 THR A CA 1
ATOM 1636 C C . THR A 1 201 ? -27.483 -57.907 52.161 1.00 54.47 201 THR A C 1
ATOM 1638 O O . THR A 1 201 ? -28.559 -57.391 52.421 1.00 54.47 201 THR A O 1
ATOM 1641 N N . GLU A 1 202 ? -27.333 -58.522 50.985 1.00 54.81 202 GLU A N 1
ATOM 1642 C CA . GLU A 1 202 ? -27.581 -59.963 50.821 1.00 54.81 202 GLU A CA 1
ATOM 1643 C C . GLU A 1 202 ? -26.980 -60.547 49.526 1.00 54.81 202 GLU A C 1
ATOM 1645 O O . GLU A 1 202 ? -27.005 -59.947 48.450 1.00 54.81 202 GLU A O 1
ATOM 1650 N N . ASP A 1 203 ? -26.473 -61.770 49.683 1.00 54.50 203 ASP A N 1
ATOM 1651 C CA . ASP A 1 203 ? -26.135 -62.760 48.666 1.00 54.50 203 ASP A CA 1
ATOM 1652 C C . ASP A 1 203 ? -27.296 -63.083 47.710 1.00 54.50 203 ASP A C 1
ATOM 1654 O O . ASP A 1 203 ? -28.399 -63.371 48.169 1.00 54.50 203 ASP A O 1
ATOM 1658 N N . VAL A 1 204 ? -27.018 -63.231 46.405 1.00 60.19 204 VAL A N 1
ATOM 1659 C CA . VAL A 1 204 ? -27.746 -64.186 45.541 1.00 60.19 204 VAL A CA 1
ATOM 1660 C C . VAL A 1 204 ? -26.791 -64.805 44.495 1.00 60.19 204 VAL A C 1
ATOM 1662 O O . VAL A 1 204 ? -26.056 -64.065 43.836 1.00 60.19 204 VAL A O 1
ATOM 1665 N N . PRO A 1 205 ? -26.779 -66.145 44.312 1.00 70.06 205 PRO A N 1
ATOM 1666 C CA . PRO A 1 205 ? -25.827 -66.860 43.459 1.00 70.06 205 PRO A CA 1
ATOM 1667 C C . PRO A 1 205 ? -26.348 -67.206 42.045 1.00 70.06 205 PRO A C 1
ATOM 1669 O O . PRO A 1 205 ? -27.545 -67.241 41.796 1.00 70.06 205 PRO A O 1
ATOM 1672 N N . MET A 1 206 ? -25.386 -67.578 41.184 1.00 49.06 206 MET A N 1
ATOM 1673 C CA . MET A 1 206 ? -25.437 -68.511 40.035 1.00 49.06 206 MET A CA 1
ATOM 1674 C C . MET A 1 206 ? -26.536 -68.390 38.956 1.00 49.06 206 MET A C 1
ATOM 1676 O O . MET A 1 206 ? -27.714 -68.628 39.190 1.00 49.06 206 MET A O 1
ATOM 1680 N N . SER A 1 207 ? -26.108 -68.381 37.690 1.00 55.22 207 SER A N 1
ATOM 1681 C CA . SER A 1 207 ? -26.083 -69.629 36.899 1.00 55.22 207 SER A CA 1
ATOM 1682 C C . SER A 1 207 ? -25.361 -69.446 35.560 1.00 55.22 207 SER A C 1
ATOM 1684 O O . SER A 1 207 ? -25.512 -68.440 34.874 1.00 55.22 207 SER A O 1
ATOM 1686 N N . TYR A 1 208 ? -24.546 -70.447 35.231 1.00 61.25 208 TYR A N 1
ATOM 1687 C CA . TYR A 1 208 ? -24.012 -70.706 33.899 1.00 61.25 208 TYR A CA 1
ATOM 1688 C C . TYR A 1 208 ? -25.054 -71.486 33.099 1.00 61.25 208 TYR A C 1
ATOM 1690 O O . TYR A 1 208 ? -25.544 -72.494 33.606 1.00 61.25 208 TYR A O 1
ATOM 1698 N N . PHE A 1 209 ? -25.297 -71.072 31.857 1.00 65.25 209 PHE A N 1
ATOM 1699 C CA . PHE A 1 209 ? -25.558 -71.952 30.717 1.00 65.25 209 PHE A CA 1
ATOM 1700 C C . PHE A 1 209 ? -25.002 -71.299 29.452 1.00 65.25 209 PHE A C 1
ATOM 1702 O O . PHE A 1 209 ? -25.183 -70.070 29.304 1.00 65.25 209 PHE A O 1
#

pLDDT: mean 70.56, std 21.65, range [30.75, 98.06]

InterPro domains:
  IPR016191 Ribonuclease/ribotoxin [SSF53933] (71-155)

Sequence (209 aa):
MAPEATPARFYVQPAVAPEATLARFRVQPVLRERLGVVRPIHPTYFTFDGRPHISLRRSNRFGRYIARWRDKTWIYARHVRAQVANAPTPSRTYYPRYFRNKGRLLVQASAPLEHIPIFPGQTTTHTAKRRPGKYRAFYNDNNRGVFDVAYHDPNAKRTSKRNREFTLGHYHSAKVAGVDEQNMDDDSSKVGDGSEDPNSTEDVPMSYF